Protein AF-0000000083612221 (afdb_homodimer)

Solvent-accessible surface area (backbone atoms only — not comparable to full-atom values): 20102 Å² total; per-residue (Å²): 116,68,70,61,50,52,51,52,50,49,51,49,49,49,50,50,51,51,48,48,49,50,49,50,49,48,53,51,48,47,53,53,46,50,65,57,62,63,61,55,73,53,51,87,36,68,40,86,48,63,59,9,26,47,71,70,53,75,34,45,28,80,88,67,44,83,46,49,56,71,76,43,51,76,28,27,34,41,40,33,37,37,47,86,86,35,66,55,31,60,67,19,46,62,27,52,44,52,4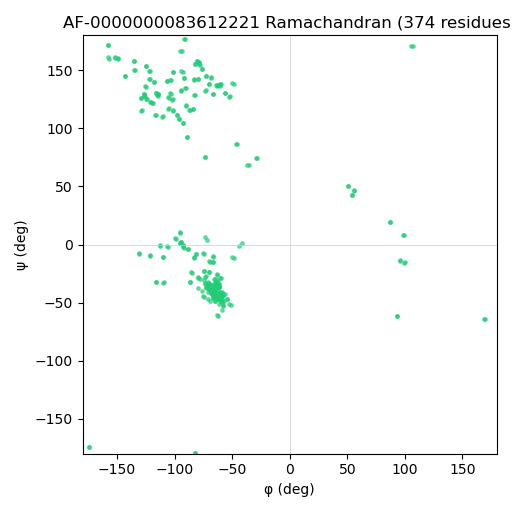2,45,74,72,36,18,74,82,67,44,36,45,54,40,37,37,32,43,35,66,77,49,81,40,69,66,55,53,50,52,52,39,59,75,68,65,57,78,63,54,41,32,46,35,66,59,92,50,67,53,63,75,67,64,63,85,61,72,19,28,34,38,37,24,20,22,84,38,22,23,66,41,36,37,43,40,65,51,48,44,67,56,48,48,55,56,57,69,70,46,100,116,67,70,60,51,53,51,52,51,51,51,50,50,50,50,49,50,51,48,50,51,49,47,49,50,49,53,50,49,45,50,52,45,50,65,59,60,64,60,55,73,53,50,87,37,68,39,86,49,64,58,10,26,49,73,71,54,76,35,46,27,80,89,68,44,82,46,48,57,72,76,42,52,76,27,27,35,41,40,33,36,35,44,88,86,35,67,55,30,59,67,19,46,62,27,52,44,51,42,46,73,72,36,19,73,82,66,45,37,45,54,40,37,39,31,42,35,64,76,49,80,41,68,66,54,51,51,51,52,40,59,75,67,65,57,80,63,56,40,32,46,36,66,59,93,48,66,53,64,76,65,64,64,86,61,74,19,28,35,38,38,25,21,22,84,39,22,24,66,42,35,37,43,41,66,51,48,45,68,57,48,49,56,58,56,69,70,47,99

Organism: NCBI:txid2304605

InterPro domains:
  IPR000866 Alkyl hydroperoxide reductase subunit C/ Thiol specific antioxidant [PF00578] (51-170)
  IPR013766 Thioredoxin domain [PS51352] (48-189)
  IPR017937 Thioredoxin, conserved site [PS00194] (78-96)
  IPR036249 Thioredoxin-like superfamily [SSF52833] (48-188)
  IPR050553 Thioredoxin family ResA/DsbE subfamily [PTHR42852] (13-186)

Sequence (378 aa):
MKKAIGLVVVMMLVAIMVGTYIKNQIESGKAISERAVSYEMDLNKEGLEKGQLAPDFTLQTLSGESLTLSEFKGKKVVLNFWATWCPPCKEEMPHLQEFYEEYGEEDNVEIIGLNFTYRDGSIEKVQQFVDSYDLTFPIALIEEAGVDQRYQVLTIPSTFMIDSNGRIQHHIVGPLDQKALREYVASLEMKKAIGLVVVMMLVAIMVGTYIKNQIESGKAISERAVSYEMDLNKEGLEKGQLAPDFTLQTLSGESLTLSEFKGKKVVLNFWATWCPPCKEEMPHLQEFYEEYGEEDNVEIIGLNFTYRDGSIEKVQQFVDSYDLTFPIALIEEAGVDQRYQVLTIPSTFMIDSNGRIQHHIVGPLDQKALREYVASLE

pLDDT: mean 86.98, std 18.88, range [30.67, 98.94]

Secondary structure (DSSP, 8-state):
-HHHHHHHHHHHHHHHHHHHHHHHHHHHHHHHHHHHHT----TTSB-SSTTSBPPP-EEEBTTS-EEEGGGGTTSEEEEEEE-TT-HHHHHHHHHHHHHHHHHTTTTTEEEEEEE-HHHHS-HHHHHHHHHHHT--S-EEE--STTHHHHTT--SSSEEEEE-TTSBEEEEEES---HHHHHHHHHT--/-HHHHHHHHHHHHHHHHHHHHHHHHHHHHHHHHHHHH-----TTSB-SSTTSBPPP-EEEBTTS-EEEGGGGTTSEEEEEEE-TT-HHHHHHHHHHHHHHHHHTTTTTEEEEEEE-HHHHS-HHHHHHHHHHHT--S-EEE--STTHHHHTT--SSSEEEEE-TTSBEEEEEES---HHHHHHHHHT--

Nearest PDB structures (foldseek):
  3erw-assembly1_A  TM=9.054E-01  e=1.141E-14  Bacillus subtilis
  5um7-assembly2_B  TM=9.116E-01  e=7.106E-13  Streptococcus gordonii str. Challis substr. CH1
  2ls5-assembly1_A  TM=8.599E-01  e=1.870E-13  Bacteroides thetaiotaomicron VPI-5482
  7kuu-assembly1_B  TM=8.378E-01  e=9.353E-10  Pseudomonas aeruginosa UCBPP-PA14
  2b5y-assembly1_A  TM=8.463E-01  e=4.300E-09  Bacillus subtilis

Radius of gyration: 27.9 Å; Cα contacts (8 Å, |Δi|>4): 631; chains: 2; bounding box: 79×102×60 Å

Structure (mmCIF, N/CA/C/O backbone):
data_AF-0000000083612221-model_v1
#
loop_
_entity.id
_entity.type
_entity.pdbx_description
1 polymer 'TlpA family protein disulfide reductase'
#
loop_
_atom_site.group_PDB
_atom_site.id
_atom_site.type_symbol
_atom_site.label_atom_id
_atom_site.label_alt_id
_atom_site.label_comp_id
_atom_site.label_asym_id
_atom_site.label_entity_id
_atom_site.label_seq_id
_atom_site.pdbx_PDB_ins_code
_atom_site.Cartn_x
_atom_site.Cartn_y
_atom_site.Cartn_z
_atom_site.occupancy
_atom_site.B_iso_or_equiv
_atom_site.auth_seq_id
_atom_site.auth_comp_id
_atom_site.auth_asym_id
_atom_site.auth_atom_id
_atom_site.pdbx_PDB_model_num
ATOM 1 N N . MET A 1 1 ? 33.281 -56.906 36.125 1 51.81 1 MET A N 1
ATOM 2 C CA . MET A 1 1 ? 32.469 -55.812 36.719 1 51.81 1 MET A CA 1
ATOM 3 C C . MET A 1 1 ? 32.812 -54.469 36.062 1 51.81 1 MET A C 1
ATOM 5 O O . MET A 1 1 ? 31.938 -53.656 35.844 1 51.81 1 MET A O 1
ATOM 9 N N . LYS A 1 2 ? 34.031 -54.312 35.594 1 63.03 2 LYS A N 1
ATOM 10 C CA . LYS A 1 2 ? 34.531 -53.062 35.062 1 63.03 2 LYS A CA 1
ATOM 11 C C . LYS A 1 2 ? 34.062 -52.844 33.625 1 63.03 2 LYS A C 1
ATOM 13 O O . LYS A 1 2 ? 33.781 -51.719 33.219 1 63.03 2 LYS A O 1
ATOM 18 N N . LYS A 1 3 ? 34 -53.906 32.812 1 66.69 3 LYS A N 1
ATOM 19 C CA . LYS A 1 3 ? 33.594 -53.781 31.422 1 66.69 3 LYS A CA 1
ATOM 20 C C . LYS A 1 3 ? 32.094 -53.469 31.312 1 66.69 3 LYS A C 1
ATOM 22 O O . LYS A 1 3 ? 31.688 -52.719 30.438 1 66.69 3 LYS A O 1
ATOM 27 N N . ALA A 1 4 ? 31.344 -54 32.281 1 67.44 4 ALA A N 1
ATOM 28 C CA . ALA A 1 4 ? 29.906 -53.781 32.312 1 67.44 4 ALA A CA 1
ATOM 29 C C . ALA A 1 4 ? 29.578 -52.344 32.719 1 67.44 4 ALA A C 1
ATOM 31 O O . ALA A 1 4 ? 28.625 -51.75 32.219 1 67.44 4 ALA A O 1
ATOM 32 N N . ILE A 1 5 ? 30.516 -51.719 33.5 1 72.88 5 ILE A N 1
ATOM 33 C CA . ILE A 1 5 ? 30.297 -50.344 33.969 1 72.88 5 ILE A CA 1
ATOM 34 C C . ILE A 1 5 ? 30.578 -49.344 32.844 1 72.88 5 ILE A C 1
ATOM 36 O O . ILE A 1 5 ? 29.844 -48.375 32.656 1 72.88 5 ILE A O 1
ATOM 40 N N . GLY A 1 6 ? 31.484 -49.719 31.953 1 69.56 6 GLY A N 1
ATOM 41 C CA . GLY A 1 6 ? 31.812 -48.844 30.828 1 69.56 6 GLY A CA 1
ATOM 42 C C . GLY A 1 6 ? 30.703 -48.781 29.797 1 69.56 6 GLY A C 1
ATOM 43 O O . GLY A 1 6 ? 30.391 -47.719 29.281 1 69.56 6 GLY A O 1
ATOM 44 N N . LEU A 1 7 ? 30.062 -49.969 29.688 1 72.25 7 LEU A N 1
ATOM 45 C CA . LEU A 1 7 ? 28.984 -50.031 28.703 1 72.25 7 LEU A CA 1
ATOM 46 C C . LEU A 1 7 ? 27.75 -49.281 29.188 1 72.25 7 LEU A C 1
ATOM 48 O O . LEU A 1 7 ? 27.109 -48.594 28.406 1 72.25 7 LEU A O 1
ATOM 52 N N . VAL A 1 8 ? 27.5 -49.281 30.484 1 74.5 8 VAL A N 1
ATOM 53 C CA . VAL A 1 8 ? 26.375 -48.594 31.078 1 74.5 8 VAL A CA 1
ATOM 54 C C . VAL A 1 8 ? 26.609 -47.062 31.016 1 74.5 8 VAL A C 1
ATOM 56 O O . VAL A 1 8 ? 25.688 -46.312 30.703 1 74.5 8 VAL A O 1
ATOM 59 N N . VAL A 1 9 ? 27.875 -46.656 31.125 1 76.31 9 VAL A N 1
ATOM 60 C CA . VAL A 1 9 ? 28.219 -45.25 31.078 1 76.31 9 VAL A CA 1
ATOM 61 C C . VAL A 1 9 ? 28.078 -44.719 29.641 1 76.31 9 VAL A C 1
ATOM 63 O O . VAL A 1 9 ? 27.516 -43.656 29.422 1 76.31 9 VAL A O 1
ATOM 66 N N . VAL A 1 10 ? 28.438 -45.562 28.688 1 74.38 10 VAL A N 1
ATOM 67 C CA . VAL A 1 10 ? 28.312 -45.188 27.281 1 74.38 10 VAL A CA 1
ATOM 68 C C . VAL A 1 10 ? 26.844 -45.125 26.891 1 74.38 10 VAL A C 1
ATOM 70 O O . VAL A 1 10 ? 26.422 -44.188 26.219 1 74.38 10 VAL A O 1
ATOM 73 N N . MET A 1 11 ? 26.062 -46.062 27.438 1 72.25 11 MET A N 1
ATOM 74 C CA . MET A 1 11 ? 24.641 -46.031 27.141 1 72.25 11 MET A CA 1
ATOM 75 C C . MET A 1 11 ? 23.953 -44.844 27.781 1 72.25 11 MET A C 1
ATOM 77 O O . MET A 1 11 ? 23.078 -44.219 27.188 1 72.25 11 MET A O 1
ATOM 81 N N . MET A 1 12 ? 24.406 -44.438 28.953 1 75.06 12 MET A N 1
ATOM 82 C CA . MET A 1 12 ? 23.859 -43.25 29.625 1 75.06 12 MET A CA 1
ATOM 83 C C . MET A 1 12 ? 24.25 -41.969 28.891 1 75.06 12 MET A C 1
ATOM 85 O O . MET A 1 12 ? 23.438 -41.062 28.75 1 75.06 12 MET A O 1
ATOM 89 N N . LEU A 1 13 ? 25.438 -41.969 28.391 1 71.62 13 LEU A N 1
ATOM 90 C CA . LEU A 1 13 ? 25.906 -40.812 27.656 1 71.62 13 LEU A CA 1
ATOM 91 C C . LEU A 1 13 ? 25.172 -40.656 26.328 1 71.62 13 LEU A C 1
ATOM 93 O O . LEU A 1 13 ? 24.766 -39.562 25.938 1 71.62 13 LEU A O 1
ATOM 97 N N . VAL A 1 14 ? 24.922 -41.812 25.688 1 72.38 14 VAL A N 1
ATOM 98 C CA . VAL A 1 14 ? 24.156 -41.781 24.438 1 72.38 14 VAL A CA 1
ATOM 99 C C . VAL A 1 14 ? 22.719 -41.406 24.719 1 72.38 14 VAL A C 1
ATOM 101 O O . VAL A 1 14 ? 22.125 -40.594 23.969 1 72.38 14 VAL A O 1
ATOM 104 N N . ALA A 1 15 ? 22.188 -41.875 25.812 1 71.69 15 ALA A N 1
ATOM 105 C CA . ALA A 1 15 ? 20.828 -41.5 26.203 1 71.69 15 ALA A CA 1
ATOM 106 C C . ALA A 1 15 ? 20.734 -40 26.516 1 71.69 15 ALA A C 1
ATOM 108 O O . ALA A 1 15 ? 19.766 -39.344 26.141 1 71.69 15 ALA A O 1
ATOM 109 N N . ILE A 1 16 ? 21.719 -39.469 27.125 1 73.12 16 ILE A N 1
ATOM 110 C CA . ILE A 1 16 ? 21.781 -38.031 27.406 1 73.12 16 ILE A CA 1
ATOM 111 C C . ILE A 1 16 ? 21.922 -37.25 26.094 1 73.12 16 ILE A C 1
ATOM 113 O O . ILE A 1 16 ? 21.266 -36.219 25.891 1 73.12 16 ILE A O 1
ATOM 117 N N . MET A 1 17 ? 22.75 -37.719 25.188 1 67.5 17 MET A N 1
ATOM 118 C CA . MET A 1 17 ? 22.938 -37.062 23.891 1 67.5 17 MET A CA 1
ATOM 119 C C . MET A 1 17 ? 21.656 -37.094 23.062 1 67.5 17 MET A C 1
ATOM 121 O O . MET A 1 17 ? 21.281 -36.094 22.469 1 67.5 17 MET A O 1
ATOM 125 N N . VAL A 1 18 ? 21.016 -38.281 23.078 1 68 18 VAL A N 1
ATOM 126 C CA . VAL A 1 18 ? 19.75 -38.406 22.359 1 68 18 VAL A CA 1
ATOM 127 C C . VAL A 1 18 ? 18.672 -37.562 23.031 1 68 18 VAL A C 1
ATOM 129 O O . VAL A 1 18 ? 17.891 -36.906 22.344 1 68 18 VAL A O 1
ATOM 132 N N . GLY A 1 19 ? 18.656 -37.469 24.312 1 63.78 19 GLY A N 1
ATOM 133 C CA . GLY A 1 19 ? 17.719 -36.625 25.031 1 63.78 19 GLY A CA 1
ATOM 134 C C . GLY A 1 19 ? 17.906 -35.156 24.766 1 63.78 19 GLY A C 1
ATOM 135 O O . GLY A 1 19 ? 16.922 -34.406 24.562 1 63.78 19 GLY A O 1
ATOM 136 N N . THR A 1 20 ? 19.156 -34.812 24.781 1 64 20 THR A N 1
ATOM 137 C CA . THR A 1 20 ? 19.422 -33.406 24.5 1 64 20 THR A CA 1
ATOM 138 C C . THR A 1 20 ? 19.125 -33.094 23.031 1 64 20 THR A C 1
ATOM 140 O O . THR A 1 20 ? 18.656 -32 22.703 1 64 20 THR A O 1
ATOM 143 N N . TYR A 1 21 ? 19.422 -34 22.094 1 60.34 21 TYR A N 1
ATOM 144 C CA . TYR A 1 21 ? 19.109 -33.844 20.672 1 60.34 21 TYR A CA 1
ATOM 145 C C . TYR A 1 21 ? 17.594 -33.75 20.469 1 60.34 21 TYR A C 1
ATOM 147 O O . TYR A 1 21 ? 17.125 -32.875 19.719 1 60.34 21 TYR A O 1
ATOM 155 N N . ILE A 1 22 ? 16.844 -34.625 21.094 1 56.97 22 ILE A N 1
ATOM 156 C CA . ILE A 1 22 ? 15.391 -34.594 21.016 1 56.97 22 ILE A CA 1
ATOM 157 C C . ILE A 1 22 ? 14.859 -33.312 21.672 1 56.97 22 ILE A C 1
ATOM 159 O O . ILE A 1 22 ? 13.953 -32.656 21.125 1 56.97 22 ILE A O 1
ATOM 163 N N . LYS A 1 23 ? 15.406 -32.906 22.859 1 57.19 23 LYS A N 1
ATOM 164 C CA . LYS A 1 23 ? 14.977 -31.656 23.469 1 57.19 23 LYS A CA 1
ATOM 165 C C . LYS A 1 23 ? 15.281 -30.469 22.562 1 57.19 23 LYS A C 1
ATOM 167 O O . LYS A 1 23 ? 14.461 -29.562 22.422 1 57.19 23 LYS A O 1
ATOM 172 N N . ASN A 1 24 ? 16.453 -30.453 22 1 55 24 ASN A N 1
ATOM 173 C CA . ASN A 1 24 ? 16.812 -29.375 21.078 1 55 24 ASN A CA 1
ATOM 174 C C . ASN A 1 24 ? 15.945 -29.406 19.828 1 55 24 ASN A C 1
ATOM 176 O O . ASN A 1 24 ? 15.578 -28.359 19.297 1 55 24 ASN A O 1
ATOM 180 N N . GLN A 1 25 ? 15.664 -30.547 19.312 1 47 25 GLN A N 1
ATOM 181 C CA . GLN A 1 25 ? 14.742 -30.656 18.172 1 47 25 GLN A CA 1
ATOM 182 C C . GLN A 1 25 ? 13.328 -30.266 18.578 1 47 25 GLN A C 1
ATOM 184 O O . GLN A 1 25 ? 12.594 -29.672 17.797 1 47 25 GLN A O 1
ATOM 189 N N . ILE A 1 26 ? 12.883 -30.688 19.766 1 45.22 26 ILE A N 1
ATOM 190 C CA . ILE A 1 26 ? 11.578 -30.281 20.266 1 45.22 26 ILE A CA 1
ATOM 191 C C . ILE A 1 26 ? 11.57 -28.766 20.5 1 45.22 26 ILE A C 1
ATOM 193 O O . ILE A 1 26 ? 10.602 -28.078 20.156 1 45.22 26 ILE A O 1
ATOM 197 N N . GLU A 1 27 ? 12.555 -28.25 21.156 1 43.28 27 GLU A N 1
ATOM 198 C CA . GLU A 1 27 ? 12.633 -26.812 21.359 1 43.28 27 GLU A CA 1
ATOM 199 C C . GLU A 1 27 ? 12.812 -26.078 20.031 1 43.28 27 GLU A C 1
ATOM 201 O O . GLU A 1 27 ? 12.32 -24.953 19.859 1 43.28 27 GLU A O 1
ATOM 206 N N . SER A 1 28 ? 13.508 -26.719 19.078 1 41 28 SER A N 1
ATOM 207 C CA . SER A 1 28 ? 13.586 -26.094 17.766 1 41 28 SER A CA 1
ATOM 208 C C . SER A 1 28 ? 12.234 -26.125 17.062 1 41 28 SER A C 1
ATOM 210 O O . SER A 1 28 ? 11.93 -25.234 16.266 1 41 28 SER A O 1
ATOM 212 N N . GLY A 1 29 ? 11.508 -27.188 17.156 1 33.94 29 GLY A N 1
ATOM 213 C CA . GLY A 1 29 ? 10.156 -27.188 16.625 1 33.94 29 GLY A CA 1
ATOM 214 C C . GLY A 1 29 ? 9.234 -26.203 17.312 1 33.94 29 GLY A C 1
ATOM 215 O O . GLY A 1 29 ? 8.203 -25.828 16.766 1 33.94 29 GLY A O 1
ATOM 216 N N . LYS A 1 30 ? 9.305 -26.078 18.734 1 37.66 30 LYS A N 1
ATOM 217 C CA . LYS A 1 30 ? 8.484 -25.078 19.406 1 37.66 30 LYS A CA 1
ATOM 218 C C . LYS A 1 30 ? 8.859 -23.672 18.953 1 37.66 30 LYS A C 1
ATOM 220 O O . LYS A 1 30 ? 8.078 -22.734 19.125 1 37.66 30 LYS A O 1
ATOM 225 N N . ALA A 1 31 ? 10.086 -23.422 18.625 1 33.97 31 ALA A N 1
ATOM 226 C CA . ALA A 1 31 ? 10.484 -22.094 18.141 1 33.97 31 ALA A CA 1
ATOM 227 C C . ALA A 1 31 ? 9.883 -21.812 16.766 1 33.97 31 ALA A C 1
ATOM 229 O O . ALA A 1 31 ? 9.5 -20.672 16.469 1 33.97 31 ALA A O 1
ATOM 230 N N . ILE A 1 32 ? 9.812 -22.844 15.883 1 32.53 32 ILE A N 1
ATOM 231 C CA . ILE A 1 32 ? 9.156 -22.609 14.602 1 32.53 32 ILE A CA 1
ATOM 232 C C . ILE A 1 32 ? 7.652 -22.453 14.812 1 32.53 32 ILE A C 1
ATOM 234 O O . ILE A 1 32 ? 7.02 -21.578 14.203 1 32.53 32 ILE A O 1
ATOM 238 N N . SER A 1 33 ? 6.945 -23.344 15.609 1 32.62 33 SER A N 1
ATOM 239 C CA . SER A 1 33 ? 5.508 -23.266 15.859 1 32.62 33 SER A CA 1
ATOM 240 C C . SER A 1 33 ? 5.16 -22.016 16.672 1 32.62 33 SER A C 1
ATOM 242 O O . SER A 1 33 ? 4.094 -21.422 16.5 1 32.62 33 SER A O 1
ATOM 244 N N . GLU A 1 34 ? 5.91 -21.719 17.734 1 30.86 34 GLU A N 1
ATOM 245 C CA . GLU A 1 34 ? 5.566 -20.531 18.516 1 30.86 34 GLU A CA 1
ATOM 246 C C . GLU A 1 34 ? 5.723 -19.266 17.703 1 30.86 34 GLU A C 1
ATOM 248 O O . GLU A 1 34 ? 4.996 -18.281 17.906 1 30.86 34 GLU A O 1
ATOM 253 N N . ARG A 1 35 ? 6.754 -19.125 16.906 1 32.03 35 ARG A N 1
ATOM 254 C CA . ARG A 1 35 ? 6.785 -17.969 16.031 1 32.03 35 ARG A CA 1
ATOM 255 C C . ARG A 1 35 ? 5.727 -18.078 14.938 1 32.03 35 ARG A C 1
ATOM 257 O O . ARG A 1 35 ? 5.32 -17.078 14.352 1 32.03 35 ARG A O 1
ATOM 264 N N . ALA A 1 36 ? 5.453 -19.188 14.375 1 35.06 36 ALA A N 1
ATOM 265 C CA . ALA A 1 36 ? 4.336 -19.344 13.445 1 35.06 36 ALA A CA 1
ATOM 266 C C . ALA A 1 36 ? 3.002 -19.078 14.141 1 35.06 36 ALA A C 1
ATOM 268 O O . ALA A 1 36 ? 2.09 -18.5 13.555 1 35.06 36 ALA A O 1
ATOM 269 N N . VAL A 1 37 ? 2.479 -19.797 15.234 1 35.41 37 VAL A N 1
ATOM 270 C CA . VAL A 1 37 ? 1.214 -19.812 15.961 1 35.41 37 VAL A CA 1
ATOM 271 C C . VAL A 1 37 ? 0.966 -18.438 16.594 1 35.41 37 VAL A C 1
ATOM 273 O O . VAL A 1 37 ? -0.178 -17.984 16.688 1 35.41 37 VAL A O 1
ATOM 276 N N . SER A 1 38 ? 1.85 -17.859 17.312 1 36 38 SER A N 1
ATOM 277 C CA . SER A 1 38 ? 1.432 -16.625 17.969 1 36 38 SER A CA 1
ATOM 278 C C . SER A 1 38 ? 1.277 -15.5 16.953 1 36 38 SER A C 1
ATOM 280 O O . SER A 1 38 ? 1.642 -14.352 17.234 1 36 38 SER A O 1
ATOM 282 N N . TYR A 1 39 ? 1.411 -15.633 15.773 1 40.81 39 TYR A N 1
ATOM 283 C CA . TYR A 1 39 ? 0.818 -14.648 14.883 1 40.81 39 TYR A CA 1
ATOM 284 C C . TYR A 1 39 ? -0.601 -14.297 15.312 1 40.81 39 TYR A C 1
ATOM 286 O O . TYR A 1 39 ? -1.543 -14.406 14.531 1 40.81 39 TYR A O 1
ATOM 294 N N . GLU A 1 40 ? -1.09 -14.875 16.312 1 43.22 40 GLU A N 1
ATOM 295 C CA . GLU A 1 40 ? -2.266 -14.148 16.797 1 43.22 40 GLU A CA 1
ATOM 296 C C . GLU A 1 40 ? -2.09 -12.641 16.641 1 43.22 40 GLU A C 1
ATOM 298 O O . GLU A 1 40 ? -1.338 -12.023 17.391 1 43.22 40 GLU A O 1
ATOM 303 N N . MET A 1 41 ? -2.076 -12.211 15.391 1 53.06 41 MET A N 1
ATOM 304 C CA . MET A 1 41 ? -2.18 -10.758 15.266 1 53.06 41 MET A CA 1
ATOM 305 C C . MET A 1 41 ? -2.963 -10.164 16.422 1 53.06 41 MET A C 1
ATOM 307 O O . MET A 1 41 ? -4.148 -10.461 16.594 1 53.06 41 MET A O 1
ATOM 311 N N . ASP A 1 42 ? -2.328 -10.117 17.578 1 59.66 42 ASP A N 1
ATOM 312 C CA . ASP A 1 42 ? -2.99 -9.43 18.688 1 59.66 42 ASP A CA 1
ATOM 313 C C . ASP A 1 42 ? -3.557 -8.086 18.234 1 59.66 42 ASP A C 1
ATOM 315 O O . ASP A 1 42 ? -2.818 -7.105 18.109 1 59.66 42 ASP A O 1
ATOM 319 N N . LEU A 1 43 ? -4.754 -8.125 17.719 1 63.91 43 LEU A N 1
ATOM 320 C CA . LEU A 1 43 ? -5.449 -6.934 17.266 1 63.91 43 LEU A CA 1
ATOM 321 C C . LEU A 1 43 ? -5.406 -5.832 18.312 1 63.91 43 LEU A C 1
ATOM 323 O O . LEU A 1 43 ? -5.648 -4.664 18.016 1 63.91 43 LEU A O 1
ATOM 327 N N . ASN A 1 44 ? -4.996 -6.211 19.469 1 69.56 44 ASN A N 1
ATOM 328 C CA . ASN A 1 44 ? -4.957 -5.184 20.516 1 69.56 44 ASN A CA 1
ATOM 329 C C . ASN A 1 44 ? -3.59 -4.512 20.578 1 69.56 44 ASN A C 1
ATOM 331 O O . ASN A 1 44 ? -3.393 -3.574 21.359 1 69.56 44 ASN A O 1
ATOM 335 N N . LYS A 1 45 ? -2.789 -5.016 19.766 1 83.31 45 LYS A N 1
ATOM 336 C CA . LYS A 1 45 ? -1.475 -4.383 19.719 1 83.31 45 LYS A CA 1
ATOM 337 C C . LYS A 1 45 ? -1.359 -3.459 18.5 1 83.31 45 LYS A C 1
ATOM 339 O O . LYS A 1 45 ? -2.01 -3.682 17.484 1 83.31 45 LYS A O 1
ATOM 344 N N . GLU A 1 46 ? -0.584 -2.447 18.734 1 92.56 46 GLU A N 1
ATOM 345 C CA . GLU A 1 46 ? -0.293 -1.543 17.625 1 92.56 46 GLU A CA 1
ATOM 346 C C . GLU A 1 46 ? 0.426 -2.271 16.5 1 92.56 46 GLU A C 1
ATOM 348 O O . GLU A 1 46 ? 1.254 -3.15 16.734 1 92.56 46 GLU A O 1
ATOM 353 N N . GLY A 1 47 ? 0.01 -1.976 15.312 1 92.69 47 GLY A N 1
ATOM 354 C CA . GLY A 1 47 ? 0.64 -2.52 14.117 1 92.69 47 GLY A CA 1
ATOM 355 C C . GLY A 1 47 ? 0.083 -1.937 12.828 1 92.69 47 GLY A C 1
ATOM 356 O O . GLY A 1 47 ? -0.707 -0.991 12.859 1 92.69 47 GLY A O 1
ATOM 357 N N . LEU A 1 48 ? 0.521 -2.463 11.703 1 93.75 48 LEU A N 1
ATOM 358 C CA . LEU A 1 48 ? 0.16 -1.847 10.43 1 93.75 48 LEU A CA 1
ATOM 359 C C . LEU A 1 48 ? -0.761 -2.758 9.625 1 93.75 48 LEU A C 1
ATOM 361 O O . LEU A 1 48 ? -1.231 -2.381 8.547 1 93.75 48 LEU A O 1
ATOM 365 N N . GLU A 1 49 ? -1.046 -3.863 10.172 1 88.5 49 GLU A N 1
ATOM 366 C CA . GLU A 1 49 ? -1.939 -4.781 9.477 1 88.5 49 GLU A CA 1
ATOM 367 C C . GLU A 1 49 ? -3.396 -4.352 9.625 1 88.5 49 GLU A C 1
ATOM 369 O O . GLU A 1 49 ? -3.756 -3.678 10.586 1 88.5 49 GLU A O 1
ATOM 374 N N . LYS A 1 50 ? -4.191 -4.789 8.656 1 90.25 50 LYS A N 1
ATOM 375 C CA . LYS A 1 50 ? -5.621 -4.492 8.727 1 90.25 50 LYS A CA 1
ATOM 376 C C . LYS A 1 50 ? -6.203 -4.918 10.078 1 90.25 50 LYS A C 1
ATOM 378 O O . LYS A 1 50 ? -6.004 -6.051 10.516 1 90.25 50 LYS A O 1
ATOM 383 N N . GLY A 1 51 ? -6.859 -3.994 10.703 1 91.88 51 GLY A N 1
ATOM 384 C CA . GLY A 1 51 ? -7.551 -4.289 11.945 1 91.88 51 GLY A CA 1
ATOM 385 C C . GLY A 1 51 ? -6.73 -3.949 13.18 1 91.88 51 GLY A C 1
ATOM 386 O O . GLY A 1 51 ? -7.262 -3.891 14.289 1 91.88 51 GLY A O 1
ATOM 387 N N . GLN A 1 52 ? -5.504 -3.711 13.07 1 93.62 52 GLN A N 1
ATOM 388 C CA . GLN A 1 52 ? -4.648 -3.383 14.203 1 93.62 52 GLN A CA 1
ATOM 389 C C . GLN A 1 52 ? -4.758 -1.905 14.57 1 93.62 52 GLN A C 1
ATOM 391 O O . GLN A 1 52 ? -5.129 -1.08 13.727 1 93.62 52 GLN A O 1
ATOM 396 N N . LEU A 1 53 ? -4.473 -1.613 15.789 1 96.69 53 LEU A N 1
ATOM 397 C CA . LEU A 1 53 ? -4.406 -0.225 16.234 1 96.69 53 LEU A CA 1
ATOM 398 C C . LEU A 1 53 ? -3.244 0.502 15.562 1 96.69 53 LEU A C 1
ATOM 400 O O . LEU A 1 53 ? -2.121 -0.005 15.539 1 96.69 53 LEU A O 1
ATOM 404 N N . ALA A 1 54 ? -3.596 1.639 15.016 1 98.19 54 ALA A N 1
ATOM 405 C CA . ALA A 1 54 ? -2.543 2.447 14.398 1 98.19 54 ALA A CA 1
ATOM 406 C C . ALA A 1 54 ? -1.529 2.904 15.445 1 98.19 54 ALA A C 1
ATOM 408 O O . ALA A 1 54 ? -1.905 3.346 16.531 1 98.19 54 ALA A O 1
ATOM 409 N N . PRO A 1 55 ? -0.24 2.826 15.109 1 98.25 55 PRO A N 1
ATOM 410 C CA . PRO A 1 55 ? 0.748 3.361 16.047 1 98.25 55 PRO A CA 1
ATOM 411 C C . PRO A 1 55 ? 0.505 4.828 16.391 1 98.25 55 PRO A C 1
ATOM 413 O O . PRO A 1 55 ? 0.351 5.656 15.484 1 98.25 55 PRO A O 1
ATOM 416 N N . ASP A 1 56 ? 0.504 5.09 17.656 1 98.38 56 ASP A N 1
ATOM 417 C CA . ASP A 1 56 ? 0.208 6.449 18.094 1 98.38 56 ASP A CA 1
ATOM 418 C C . ASP A 1 56 ? 1.437 7.348 17.969 1 98.38 56 ASP A C 1
ATOM 420 O O . ASP A 1 56 ? 2.562 6.859 17.875 1 98.38 56 ASP A O 1
ATOM 424 N N . PHE A 1 57 ? 1.169 8.633 17.906 1 98.69 57 PHE A N 1
ATOM 425 C CA . PHE A 1 57 ? 2.229 9.633 17.922 1 98.69 57 PHE A CA 1
ATOM 426 C C . PHE A 1 57 ? 1.691 10.984 18.391 1 98.69 57 PHE A C 1
ATOM 428 O O . PHE A 1 57 ? 0.477 11.195 18.422 1 98.69 57 PHE A O 1
ATOM 435 N N . THR A 1 58 ? 2.57 11.844 18.812 1 98.75 58 THR A N 1
ATOM 436 C CA . THR A 1 58 ? 2.328 13.258 19.047 1 98.75 58 THR A CA 1
ATOM 437 C C . THR A 1 58 ? 3.311 14.109 18.25 1 98.75 58 THR A C 1
ATOM 439 O O . THR A 1 58 ? 4.523 13.906 18.328 1 98.75 58 THR A O 1
ATOM 442 N N . LEU A 1 59 ? 2.742 15.008 17.453 1 98.69 59 LEU A N 1
ATOM 443 C CA . LEU A 1 59 ? 3.564 15.891 16.625 1 98.69 59 LEU A CA 1
ATOM 444 C C . LEU A 1 59 ? 3.049 17.328 16.688 1 98.69 59 LEU A C 1
ATOM 446 O O . LEU A 1 59 ? 1.888 17.547 17.031 1 98.69 59 LEU A O 1
ATOM 450 N N . GLN A 1 60 ? 3.953 18.234 16.375 1 98.44 60 GLN A N 1
ATOM 451 C CA . GLN A 1 60 ? 3.535 19.625 16.188 1 98.44 60 GLN A CA 1
ATOM 452 C C . GLN A 1 60 ? 3.004 19.844 14.766 1 98.44 60 GLN A C 1
ATOM 454 O O . GLN A 1 60 ? 3.537 19.281 13.805 1 98.44 60 GLN A O 1
ATOM 459 N N . THR A 1 61 ? 1.953 20.656 14.711 1 98.75 61 THR A N 1
ATOM 460 C CA . THR A 1 61 ? 1.418 21 13.398 1 98.75 61 THR A CA 1
ATOM 461 C C . THR A 1 61 ? 2.018 22.297 12.898 1 98.75 61 THR A C 1
ATOM 463 O O . THR A 1 61 ? 2.668 23.031 13.656 1 98.75 61 THR A O 1
ATOM 466 N N . LEU A 1 62 ? 1.803 22.531 11.648 1 98.31 62 LEU A N 1
ATOM 467 C CA . LEU A 1 62 ? 2.268 23.766 11.031 1 98.31 62 LEU A CA 1
ATOM 468 C C . LEU A 1 62 ? 1.642 24.984 11.711 1 98.31 62 LEU A C 1
ATOM 470 O O . LEU A 1 62 ? 2.262 26.047 11.781 1 98.31 62 LEU A O 1
ATOM 474 N N . SER A 1 63 ? 0.478 24.844 12.25 1 97.31 63 SER A N 1
ATOM 475 C CA . SER A 1 63 ? -0.223 25.938 12.93 1 97.31 63 SER A CA 1
ATOM 476 C C . SER A 1 63 ? 0.28 26.109 14.359 1 97.31 63 SER A C 1
ATOM 478 O O . SER A 1 63 ? -0.152 27.031 15.062 1 97.31 63 SER A O 1
ATOM 480 N N . GLY A 1 64 ? 1.089 25.219 14.812 1 97.25 64 GLY A N 1
ATOM 481 C CA . GLY A 1 64 ? 1.682 25.359 16.141 1 97.25 64 GLY A CA 1
ATOM 482 C C . GLY A 1 64 ? 0.966 24.547 17.203 1 97.25 64 GLY A C 1
ATOM 483 O O . GLY A 1 64 ? 1.283 24.641 18.391 1 97.25 64 GLY A O 1
ATOM 484 N N . GLU A 1 65 ? 0.058 23.719 16.812 1 97.75 65 GLU A N 1
ATOM 485 C CA . GLU A 1 65 ? -0.691 22.891 17.766 1 97.75 65 GLU A CA 1
ATOM 486 C C . GLU A 1 65 ? -0.041 21.531 17.922 1 97.75 65 GLU A C 1
ATOM 488 O O . GLU A 1 65 ? 0.608 21.016 17 1 97.75 65 GLU A O 1
ATOM 493 N N . SER A 1 66 ? -0.225 21 19.172 1 98.5 66 SER A N 1
ATOM 494 C CA . SER A 1 66 ? 0.153 19.609 19.391 1 98.5 66 SER A CA 1
ATOM 495 C C . SER A 1 66 ? -0.953 18.656 18.953 1 98.5 66 SER A C 1
ATOM 497 O O . SER A 1 66 ? -2.115 18.828 19.328 1 98.5 66 SER A O 1
ATOM 499 N N . LEU A 1 67 ? -0.613 17.703 18.156 1 98.62 67 LEU A N 1
ATOM 500 C CA . LEU A 1 67 ? -1.566 16.75 17.594 1 98.62 67 LEU A CA 1
ATOM 501 C C . LEU A 1 67 ? -1.201 15.32 17.984 1 98.62 67 LEU A C 1
ATOM 503 O O . LEU A 1 67 ? -0.066 14.883 17.781 1 98.62 67 LEU A O 1
ATOM 507 N N . THR A 1 68 ? -2.115 14.664 18.609 1 98.88 68 THR A N 1
ATOM 508 C CA . THR A 1 68 ? -1.975 13.266 19 1 98.88 68 THR A CA 1
ATOM 509 C C . THR A 1 68 ? -2.988 12.398 18.25 1 98.88 68 THR A C 1
ATOM 511 O O . THR A 1 68 ? -4.191 12.656 18.297 1 98.88 68 THR A O 1
ATOM 514 N N . LEU A 1 69 ? -2.535 11.289 17.609 1 98.81 69 LEU A N 1
ATOM 515 C CA . LEU A 1 69 ? -3.404 10.492 16.766 1 98.81 69 LEU A CA 1
ATOM 516 C C . LEU A 1 69 ? -4.547 9.883 17.562 1 98.81 69 LEU A C 1
ATOM 518 O O . LEU A 1 69 ? -5.699 9.914 17.125 1 98.81 69 LEU A O 1
ATOM 522 N N . SER A 1 70 ? -4.246 9.359 18.719 1 98.06 70 SER A N 1
ATOM 523 C CA . SER A 1 70 ? -5.23 8.602 19.484 1 98.06 70 SER A CA 1
ATOM 524 C C . SER A 1 70 ? -6.367 9.508 19.969 1 98.06 70 SER A C 1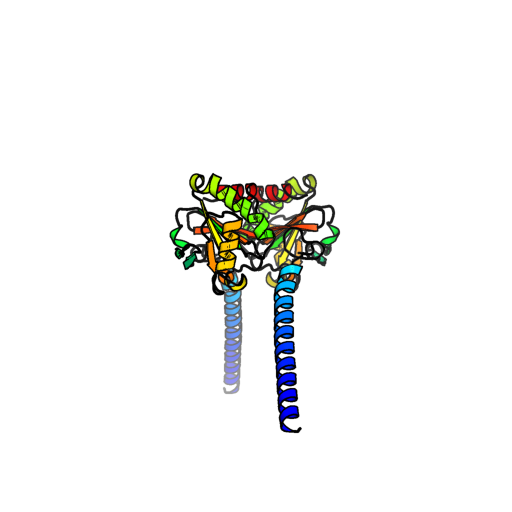
ATOM 526 O O . SER A 1 70 ? -7.41 9.023 20.406 1 98.06 70 SER A O 1
ATOM 528 N N . GLU A 1 71 ? -6.16 10.812 19.922 1 98.25 71 GLU A N 1
ATOM 529 C CA . GLU A 1 71 ? -7.195 11.75 20.328 1 98.25 71 GLU A CA 1
ATOM 530 C C . GLU A 1 71 ? -8.305 11.852 19.297 1 98.25 71 GLU A C 1
ATOM 532 O O . GLU A 1 71 ? -9.367 12.422 19.562 1 98.25 71 GLU A O 1
ATOM 537 N N . PHE A 1 72 ? -8.117 11.242 18.156 1 98.31 72 PHE A N 1
ATOM 538 C CA . PHE A 1 72 ? -9.117 11.305 17.094 1 98.31 72 PHE A CA 1
ATOM 539 C C . PHE A 1 72 ? -10.047 10.094 17.141 1 98.31 72 PHE A C 1
ATOM 541 O O . PHE A 1 72 ? -10.891 9.914 16.266 1 98.31 72 PHE A O 1
ATOM 548 N N . LYS A 1 73 ? -9.836 9.227 18.109 1 97.19 73 LYS A N 1
ATOM 549 C CA . LYS A 1 73 ? -10.805 8.133 18.266 1 97.19 73 LYS A CA 1
ATOM 550 C C . LYS A 1 73 ? -12.234 8.664 18.266 1 97.19 73 LYS A C 1
ATOM 552 O O . LYS A 1 73 ? -12.516 9.695 18.875 1 97.19 73 LYS A O 1
ATOM 557 N N . GLY A 1 74 ? -13.102 7.961 17.594 1 97.75 74 GLY A N 1
ATOM 558 C CA . GLY A 1 74 ? -14.461 8.438 17.359 1 97.75 74 GLY A CA 1
ATOM 559 C C . GLY A 1 74 ? -14.656 9.039 15.984 1 97.75 74 GLY A C 1
ATOM 560 O O . GLY A 1 74 ? -15.789 9.211 15.531 1 97.75 74 GLY A O 1
ATOM 561 N N . LYS A 1 75 ? -13.539 9.336 15.305 1 98 75 LYS A N 1
ATOM 562 C CA . LYS A 1 75 ? -13.531 9.844 13.93 1 98 75 LYS A CA 1
ATOM 563 C C . LYS A 1 75 ? -12.727 8.93 13.016 1 98 75 LYS A C 1
ATOM 565 O O . LYS A 1 75 ? -11.781 8.273 13.453 1 98 75 LYS A O 1
ATOM 570 N N . LYS A 1 76 ? -13.18 8.93 11.773 1 98.62 76 LYS A N 1
ATOM 571 C CA . LYS A 1 76 ? -12.305 8.344 10.758 1 98.62 76 LYS A CA 1
ATOM 572 C C . LYS A 1 76 ? -11.117 9.258 10.461 1 98.62 76 LYS A C 1
ATOM 574 O O . LYS A 1 76 ? -11.234 10.484 10.531 1 98.62 76 LYS A O 1
ATOM 579 N N . VAL A 1 77 ? -9.961 8.609 10.18 1 98.88 77 VAL A N 1
ATOM 580 C CA . VAL A 1 77 ? -8.781 9.422 9.891 1 98.88 77 VAL A CA 1
ATOM 581 C C . VAL A 1 77 ? -8.133 8.953 8.594 1 98.88 77 VAL A C 1
ATOM 583 O O . VAL A 1 77 ? -7.918 7.754 8.398 1 98.88 77 VAL A O 1
ATOM 586 N N . VAL A 1 78 ? -7.926 9.844 7.676 1 98.88 78 VAL A N 1
ATOM 587 C CA . VAL A 1 78 ? -7.035 9.664 6.535 1 98.88 78 VAL A CA 1
ATOM 588 C C . VAL A 1 78 ? -5.645 10.195 6.875 1 98.88 78 VAL A C 1
ATOM 590 O O . VAL A 1 78 ? -5.434 11.406 6.934 1 98.88 78 VAL A O 1
ATOM 593 N N . LEU A 1 79 ? -4.734 9.281 7.125 1 98.94 79 LEU A N 1
ATOM 594 C CA . LEU A 1 79 ? -3.363 9.609 7.492 1 98.94 79 LEU A CA 1
ATOM 595 C C . LEU A 1 79 ? -2.439 9.531 6.281 1 98.94 79 LEU A C 1
ATOM 597 O O . LEU A 1 79 ? -2.154 8.445 5.785 1 98.94 79 LEU A O 1
ATOM 601 N N . ASN A 1 80 ? -1.966 10.703 5.871 1 98.88 80 ASN A N 1
ATOM 602 C CA . ASN A 1 80 ? -1.295 10.805 4.578 1 98.88 80 ASN A CA 1
ATOM 603 C C . ASN A 1 80 ? 0.149 11.273 4.73 1 98.88 80 ASN A C 1
ATOM 605 O O . ASN A 1 80 ? 0.401 12.359 5.254 1 98.88 80 ASN A O 1
ATOM 609 N N . PHE A 1 81 ? 1.071 10.5 4.273 1 98.81 81 PHE A N 1
ATOM 610 C CA . PHE A 1 81 ? 2.492 10.828 4.285 1 98.81 81 PHE A CA 1
ATOM 611 C C . PHE A 1 81 ? 2.912 11.461 2.963 1 98.81 81 PHE A C 1
ATOM 613 O O . PHE A 1 81 ? 2.629 10.914 1.893 1 98.81 81 PHE A O 1
ATOM 620 N N . TRP A 1 82 ? 3.66 12.586 3.102 1 98.5 82 TRP A N 1
ATOM 621 C CA . TRP A 1 82 ? 3.943 13.328 1.88 1 98.5 82 TRP A CA 1
ATOM 622 C C . TRP A 1 82 ? 5.176 14.211 2.055 1 98.5 82 TRP A C 1
ATOM 624 O O . TRP A 1 82 ? 5.727 14.312 3.154 1 98.5 82 TRP A O 1
ATOM 634 N N . ALA A 1 83 ? 5.645 14.82 0.953 1 98.31 83 ALA A N 1
ATOM 635 C CA . ALA A 1 83 ? 6.719 15.805 0.9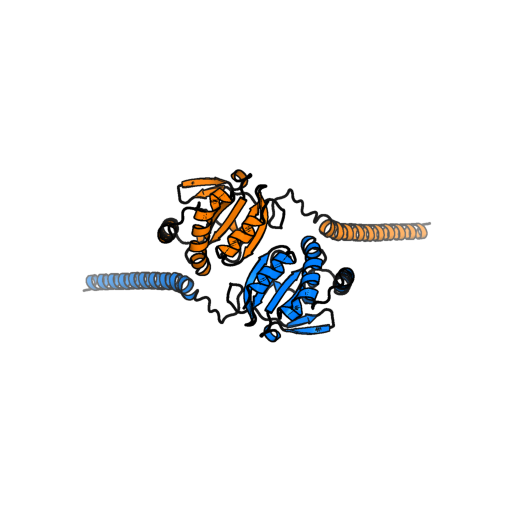17 1 98.31 83 ALA A CA 1
ATOM 636 C C . ALA A 1 83 ? 6.512 16.797 -0.221 1 98.31 83 ALA A C 1
ATOM 638 O O . ALA A 1 83 ? 5.824 16.5 -1.2 1 98.31 83 ALA A O 1
ATOM 639 N N . THR A 1 84 ? 7.191 17.953 -0.079 1 98.12 84 THR A N 1
ATOM 640 C CA . THR A 1 84 ? 6.961 19.047 -1.031 1 98.12 84 THR A CA 1
ATOM 641 C C . THR A 1 84 ? 7.621 18.734 -2.371 1 98.12 84 THR A C 1
ATOM 643 O O . THR A 1 84 ? 7.219 19.266 -3.406 1 98.12 84 THR A O 1
ATOM 646 N N . TRP A 1 85 ? 8.633 17.875 -2.404 1 95 85 TRP A N 1
ATOM 647 C CA . TRP A 1 85 ? 9.422 17.609 -3.604 1 95 85 TRP A CA 1
ATOM 648 C C . TRP A 1 85 ? 8.891 16.375 -4.336 1 95 85 TRP A C 1
ATOM 650 O O . TRP A 1 85 ? 9.531 15.875 -5.27 1 95 85 TRP A O 1
ATOM 660 N N . CYS A 1 86 ? 7.816 15.914 -3.967 1 94.12 86 CYS A N 1
ATOM 661 C CA . CYS A 1 86 ? 7.266 14.688 -4.523 1 94.12 86 CYS A CA 1
ATOM 662 C C . CYS A 1 86 ? 6.176 14.992 -5.543 1 94.12 86 CYS A C 1
ATOM 664 O O . CYS A 1 86 ? 5.062 15.375 -5.172 1 94.12 86 CYS A O 1
ATOM 666 N N . PRO A 1 87 ? 6.305 14.695 -6.797 1 94.25 87 PRO A N 1
ATOM 667 C CA . PRO A 1 87 ? 5.344 15.078 -7.832 1 94.25 87 PRO A CA 1
ATOM 668 C C . PRO A 1 87 ? 3.979 14.422 -7.645 1 94.25 87 PRO A C 1
ATOM 670 O O . PRO A 1 87 ? 2.949 15.109 -7.695 1 94.25 87 PRO A O 1
ATOM 673 N N . PRO A 1 88 ? 3.947 13.109 -7.371 1 94.75 88 PRO A N 1
ATOM 674 C CA . PRO A 1 88 ? 2.615 12.547 -7.156 1 94.75 88 PRO A CA 1
ATOM 675 C C . PRO A 1 88 ? 1.928 13.102 -5.914 1 94.75 88 PRO A C 1
ATOM 677 O O . PRO A 1 88 ? 0.696 13.156 -5.855 1 94.75 88 PRO A O 1
ATOM 680 N N . CYS A 1 89 ? 2.668 13.477 -4.922 1 97.38 89 CYS A N 1
ATOM 681 C CA . CYS A 1 89 ? 2.078 14.133 -3.762 1 97.38 89 CYS A CA 1
ATOM 682 C C . CYS A 1 89 ? 1.417 15.445 -4.16 1 97.38 89 CYS A C 1
ATOM 684 O O . CYS A 1 89 ? 0.302 15.742 -3.725 1 97.38 89 CYS A O 1
ATOM 686 N N . LYS A 1 90 ? 2.189 16.156 -4.98 1 97.94 90 LYS A N 1
ATOM 687 C CA . LYS A 1 90 ? 1.65 17.422 -5.48 1 97.94 90 LYS A CA 1
ATOM 688 C C . LYS A 1 90 ? 0.352 17.203 -6.25 1 97.94 90 LYS A C 1
ATOM 690 O O . LYS A 1 90 ? -0.599 17.969 -6.113 1 97.94 90 LYS A O 1
ATOM 695 N N . GLU A 1 91 ? 0.307 16.172 -7.043 1 96.06 91 GLU A N 1
ATOM 696 C CA . GLU A 1 91 ? -0.873 15.828 -7.832 1 96.06 91 GLU A CA 1
ATOM 697 C C . GLU A 1 91 ? -2.051 15.461 -6.934 1 96.06 91 GLU A C 1
ATOM 699 O O . GLU A 1 91 ? -3.205 15.727 -7.273 1 96.06 91 GLU A O 1
ATOM 704 N N . GLU A 1 92 ? -1.779 14.898 -5.848 1 98.12 92 GLU A N 1
ATOM 705 C CA . GLU A 1 92 ? -2.795 14.375 -4.938 1 98.12 92 GLU A CA 1
ATOM 706 C C . GLU A 1 92 ? -3.414 15.492 -4.102 1 98.12 92 GLU A C 1
ATOM 708 O O . GLU A 1 92 ? -4.586 15.414 -3.721 1 98.12 92 GLU A O 1
ATOM 713 N N . MET A 1 93 ? -2.693 16.578 -3.824 1 98.81 93 MET A N 1
ATOM 714 C CA . MET A 1 93 ? -3.062 17.562 -2.814 1 98.81 93 MET A CA 1
ATOM 715 C C . MET A 1 93 ? -4.414 18.188 -3.139 1 98.81 93 MET A C 1
ATOM 717 O O . MET A 1 93 ? -5.281 18.281 -2.271 1 98.81 93 MET A O 1
ATOM 721 N N . PRO A 1 94 ? -4.672 18.578 -4.402 1 98.81 94 PRO A N 1
ATOM 722 C CA . PRO A 1 94 ? -5.992 19.156 -4.664 1 98.81 94 PRO A CA 1
ATOM 723 C C . PRO A 1 94 ? -7.129 18.188 -4.387 1 98.81 94 PRO A C 1
ATOM 725 O O . PRO A 1 94 ? -8.203 18.594 -3.939 1 98.81 94 PRO A O 1
ATOM 728 N N . HIS A 1 95 ? -6.941 16.938 -4.629 1 98.62 95 HIS A N 1
ATOM 729 C CA . HIS A 1 95 ? -7.965 15.922 -4.383 1 98.62 95 HIS A CA 1
ATOM 730 C C . HIS A 1 95 ? -8.219 15.758 -2.889 1 98.62 95 HIS A C 1
ATOM 732 O O . HIS A 1 95 ? -9.367 15.625 -2.461 1 98.62 95 HIS A O 1
ATOM 738 N N . LEU A 1 96 ? -7.141 15.75 -2.094 1 98.81 96 LEU A N 1
ATOM 739 C CA . LEU A 1 96 ? -7.297 15.695 -0.644 1 98.81 96 LEU A CA 1
ATOM 740 C C . LEU A 1 96 ? -8.078 16.906 -0.133 1 98.81 96 LEU A C 1
ATOM 742 O O . LEU A 1 96 ? -9 16.766 0.666 1 98.81 96 LEU A O 1
ATOM 746 N N . GLN A 1 97 ? -7.691 18.062 -0.599 1 98.88 97 GLN A N 1
ATOM 747 C CA . GLN A 1 97 ? -8.328 19.297 -0.144 1 98.88 97 GLN A CA 1
ATOM 748 C C . GLN A 1 97 ? -9.805 19.328 -0.531 1 98.88 97 GLN A C 1
ATOM 750 O O . GLN A 1 97 ? -10.656 19.688 0.285 1 98.88 97 GLN A O 1
ATOM 755 N N . GLU A 1 98 ? -10.086 18.953 -1.771 1 98.44 98 GLU A N 1
ATOM 756 C CA . GLU A 1 98 ? -11.477 18.938 -2.234 1 98.44 98 GLU A CA 1
ATOM 757 C C . GLU A 1 98 ? -12.32 17.969 -1.423 1 98.44 98 GLU A C 1
ATOM 759 O O . GLU A 1 98 ? -13.438 18.297 -1.019 1 98.44 98 GLU A O 1
ATOM 764 N N . PHE A 1 99 ? -11.836 16.844 -1.231 1 98.5 99 PHE A N 1
ATOM 765 C CA . PHE A 1 99 ? -12.539 15.844 -0.424 1 98.5 99 PHE A CA 1
ATOM 766 C C . PHE A 1 99 ? -12.789 16.375 0.983 1 98.5 99 PHE A C 1
ATOM 768 O O . PHE A 1 99 ? -13.898 16.234 1.513 1 98.5 99 PHE A O 1
ATOM 775 N N . TYR A 1 100 ? -11.758 16.922 1.578 1 98.31 100 TYR A N 1
ATOM 776 C CA . TYR A 1 100 ? -11.844 17.422 2.943 1 98.31 100 TYR A CA 1
ATOM 777 C C . TYR A 1 100 ? -12.922 18.5 3.064 1 98.31 100 TYR A C 1
ATOM 779 O O . TYR A 1 100 ? -13.727 18.484 4 1 98.31 100 TYR A O 1
ATOM 787 N N . GLU A 1 101 ? -12.969 19.359 2.18 1 97.88 101 GLU A N 1
ATOM 788 C CA . GLU A 1 101 ? -13.93 20.453 2.184 1 97.88 101 GLU A CA 1
ATOM 789 C C . GLU A 1 101 ? -15.352 19.938 1.977 1 97.88 101 GLU A C 1
ATOM 791 O O . GLU A 1 101 ? -16.281 20.391 2.648 1 97.88 101 GLU A O 1
ATOM 796 N N . GLU A 1 102 ? -15.477 19 1.164 1 97.06 102 GLU A N 1
ATOM 797 C CA . GLU A 1 102 ? -16.812 18.562 0.75 1 97.06 102 GLU A CA 1
ATOM 798 C C . GLU A 1 102 ? -17.375 17.531 1.719 1 97.06 102 GLU A C 1
ATOM 800 O O . GLU A 1 102 ? -18.578 17.516 1.983 1 97.06 102 GLU A O 1
ATOM 805 N N . TYR A 1 103 ? -16.469 16.734 2.293 1 95.88 103 TYR A N 1
ATOM 806 C CA . TYR A 1 103 ? -17.016 15.547 2.943 1 95.88 103 TYR A CA 1
ATOM 807 C C . TYR A 1 103 ? -16.453 15.391 4.352 1 95.88 103 TYR A C 1
ATOM 809 O O . TYR A 1 103 ? -16.906 14.523 5.109 1 95.88 103 TYR A O 1
ATOM 817 N N . GLY A 1 104 ? -15.492 16.172 4.73 1 94.75 104 GLY A N 1
ATOM 818 C CA . GLY A 1 104 ? -14.852 16.016 6.027 1 94.75 104 GLY A CA 1
ATOM 819 C C . GLY A 1 104 ? -15.836 15.953 7.18 1 94.75 104 GLY A C 1
ATOM 820 O O . GLY A 1 104 ? -15.828 15 7.965 1 94.75 104 GLY A O 1
ATOM 821 N N . GLU A 1 105 ? -16.656 16.875 7.227 1 94.25 105 GLU A N 1
ATOM 822 C CA . GLU A 1 105 ? -17.656 16.938 8.297 1 94.25 105 GLU A CA 1
ATOM 823 C C . GLU A 1 105 ? -18.75 15.914 8.086 1 94.25 105 GLU A C 1
ATOM 825 O O . GLU A 1 105 ? -19.125 15.188 9.016 1 94.25 105 GLU A O 1
ATOM 830 N N . GLU A 1 106 ? -19.266 15.781 6.871 1 93.88 106 GLU A N 1
ATOM 831 C CA . GLU A 1 106 ? -20.391 14.898 6.555 1 93.88 106 GLU A CA 1
ATOM 832 C C . GLU A 1 106 ? -20.047 13.445 6.855 1 93.88 106 GLU A C 1
ATOM 834 O O . GLU A 1 106 ? -20.859 12.703 7.398 1 93.88 106 GLU A O 1
ATOM 839 N N . ASP A 1 107 ? -18.828 13.102 6.598 1 94.12 107 ASP A N 1
ATOM 840 C CA . ASP A 1 107 ? -1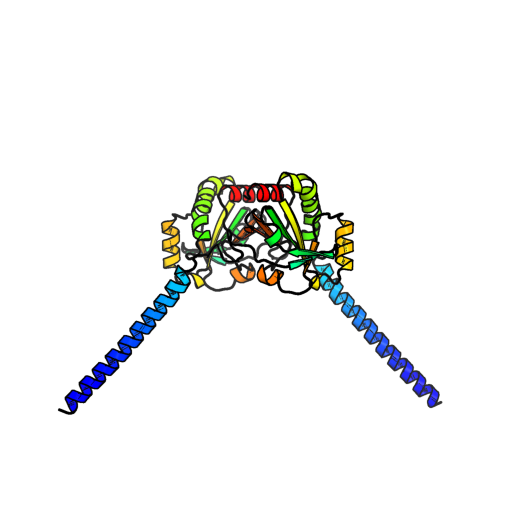8.422 11.703 6.746 1 94.12 107 ASP A CA 1
ATOM 841 C C . ASP A 1 107 ? -17.703 11.484 8.078 1 94.12 107 ASP A C 1
ATOM 843 O O . ASP A 1 107 ? -17.203 10.391 8.344 1 94.12 107 ASP A O 1
ATOM 847 N N . ASN A 1 108 ? -17.672 12.492 8.891 1 97 108 ASN A N 1
ATOM 848 C CA . ASN A 1 108 ? -16.969 12.414 10.164 1 97 108 ASN A CA 1
ATOM 849 C C . ASN A 1 108 ? -15.539 11.906 10 1 97 108 ASN A C 1
ATOM 851 O O . ASN A 1 108 ? -15.141 10.945 10.656 1 97 108 ASN A O 1
ATOM 855 N N . VAL A 1 109 ? -14.812 12.539 9.07 1 98.19 109 VAL A N 1
ATOM 856 C CA . VAL A 1 109 ? -13.453 12.109 8.75 1 98.19 109 VAL A CA 1
ATOM 857 C C . VAL A 1 109 ? -12.492 13.289 8.891 1 98.19 109 VAL A C 1
ATOM 859 O O . VAL A 1 109 ? -12.828 14.422 8.523 1 98.19 109 VAL A O 1
ATOM 862 N N . GLU A 1 110 ? -11.367 13.039 9.492 1 98.5 110 GLU A N 1
ATOM 863 C CA . GLU A 1 110 ? -10.25 13.977 9.5 1 98.5 110 GLU A CA 1
ATOM 864 C C . GLU A 1 110 ? -9.156 13.547 8.531 1 98.5 110 GLU A C 1
ATOM 866 O O . GLU A 1 110 ? -8.906 12.352 8.359 1 98.5 110 GLU A O 1
ATOM 871 N N . ILE A 1 111 ? -8.562 14.492 7.875 1 98.81 111 ILE A N 1
ATOM 872 C CA . ILE A 1 111 ? -7.328 14.258 7.137 1 98.81 111 ILE A CA 1
ATOM 873 C C . ILE A 1 111 ? -6.148 14.867 7.895 1 98.81 111 ILE A C 1
ATOM 875 O O . ILE A 1 111 ? -6.215 16.016 8.352 1 98.81 111 ILE A O 1
ATOM 879 N N . ILE A 1 112 ? -5.168 14.062 8.125 1 98.88 112 ILE A N 1
ATOM 880 C CA . ILE A 1 112 ? -3.912 14.531 8.695 1 98.88 112 ILE A CA 1
ATOM 881 C C . ILE A 1 112 ? -2.777 14.312 7.699 1 98.88 112 ILE A C 1
ATOM 883 O O . ILE A 1 112 ? -2.451 13.172 7.359 1 98.88 112 ILE A O 1
ATOM 887 N N . GLY A 1 113 ? -2.246 15.398 7.188 1 98.88 113 GLY A N 1
ATOM 888 C CA . GLY A 1 113 ? -1.049 15.305 6.367 1 98.88 113 GLY A CA 1
ATOM 889 C C . GLY A 1 113 ? 0.23 15.266 7.184 1 98.88 113 GLY A C 1
ATOM 890 O O . GLY A 1 113 ? 0.528 16.203 7.926 1 98.88 113 GLY A O 1
ATOM 891 N N . LEU A 1 114 ? 0.94 14.188 7.09 1 98.88 114 LEU A N 1
ATOM 892 C CA . LEU A 1 114 ? 2.232 14.047 7.75 1 98.88 114 LEU A CA 1
ATOM 893 C C . LEU A 1 114 ? 3.373 14.367 6.789 1 98.88 114 LEU A C 1
ATOM 895 O O . LEU A 1 114 ? 3.684 13.562 5.906 1 98.88 114 LEU A O 1
ATOM 899 N N . ASN A 1 115 ? 4 15.484 7 1 98.81 115 ASN A N 1
ATOM 900 C CA . ASN A 1 115 ? 5.078 15.906 6.117 1 98.81 115 ASN A CA 1
ATOM 901 C C . ASN A 1 115 ? 6.434 15.406 6.605 1 98.81 115 ASN A C 1
ATOM 903 O O . ASN A 1 115 ? 6.738 15.484 7.797 1 98.81 115 ASN A O 1
ATOM 907 N N . PHE A 1 116 ? 7.168 14.898 5.664 1 98.06 116 PHE A N 1
ATOM 908 C CA . PHE A 1 116 ? 8.555 14.562 5.945 1 98.06 116 PHE A CA 1
ATOM 909 C C . PHE A 1 116 ? 9.414 15.82 6.059 1 98.06 116 PHE A C 1
ATOM 911 O O . PHE A 1 116 ? 10.305 16.047 5.242 1 98.06 116 PHE A O 1
ATOM 918 N N . THR A 1 117 ? 9.297 16.516 7.152 1 98.19 117 THR A N 1
ATOM 919 C CA . THR A 1 117 ? 9.891 17.844 7.328 1 98.19 117 THR A CA 1
ATOM 920 C C . THR A 1 117 ? 11.414 17.75 7.336 1 98.19 117 THR A C 1
ATOM 922 O O . THR A 1 117 ? 12.094 18.609 6.762 1 98.19 117 THR A O 1
ATOM 925 N N . TYR A 1 118 ? 11.984 16.734 7.973 1 96.12 118 TYR A N 1
ATOM 926 C CA . TYR A 1 118 ? 13.43 16.594 8.055 1 96.12 118 TYR A CA 1
ATOM 927 C C . TYR A 1 118 ? 14.031 16.312 6.676 1 96.12 118 TYR A C 1
ATOM 929 O O . TYR A 1 118 ? 15.242 16.406 6.488 1 96.12 118 TYR A O 1
ATOM 937 N N . ARG A 1 119 ? 13.141 16.031 5.707 1 94.06 119 ARG A N 1
ATOM 938 C CA . ARG A 1 119 ? 13.602 15.82 4.336 1 94.06 119 ARG A CA 1
ATOM 939 C C . ARG A 1 119 ? 13.18 16.969 3.434 1 94.06 119 ARG A C 1
ATOM 941 O O . ARG A 1 119 ? 13.523 17 2.25 1 94.06 119 ARG A O 1
ATOM 948 N N . ASP A 1 120 ? 12.336 17.859 3.838 1 94.38 120 ASP A N 1
ATOM 949 C CA . ASP A 1 120 ? 11.781 18.953 3.033 1 94.38 120 ASP A CA 1
ATOM 950 C C . ASP A 1 120 ? 12.594 20.234 3.219 1 94.38 120 ASP A C 1
ATOM 952 O O . ASP A 1 120 ? 12.297 21.25 2.596 1 94.38 120 ASP A O 1
ATOM 956 N N . GLY A 1 121 ? 13.633 20.219 3.965 1 87 121 GLY A N 1
ATOM 957 C CA . GLY A 1 121 ? 14.547 21.344 4.078 1 87 121 GLY A CA 1
ATOM 958 C C . GLY A 1 121 ? 14.211 22.266 5.227 1 87 121 GLY A C 1
ATOM 959 O O . GLY A 1 121 ? 15.039 22.5 6.109 1 87 121 GLY A O 1
ATOM 960 N N . SER A 1 122 ? 12.898 22.938 5.188 1 93.06 122 SER A N 1
ATOM 961 C CA . SER A 1 122 ? 12.516 23.844 6.266 1 93.06 122 SER A CA 1
ATOM 962 C C . SER A 1 122 ? 11 23.891 6.434 1 93.06 122 SER A C 1
ATOM 964 O O . SER A 1 122 ? 10.258 23.547 5.504 1 93.06 122 SER A O 1
ATOM 966 N N . ILE A 1 123 ? 10.617 24.328 7.547 1 97.62 123 ILE A N 1
ATOM 967 C CA . ILE A 1 123 ? 9.203 24.516 7.855 1 97.62 123 ILE A CA 1
ATOM 968 C C . ILE A 1 123 ? 8.617 25.594 6.961 1 97.62 123 ILE A C 1
ATOM 970 O O . ILE A 1 123 ? 7.465 25.516 6.535 1 97.62 123 ILE A O 1
ATOM 974 N N . GLU A 1 124 ? 9.461 26.609 6.668 1 97.38 124 GLU A N 1
ATOM 975 C CA . GLU A 1 124 ? 9.016 27.688 5.797 1 97.38 124 GLU A CA 1
ATOM 976 C C . GLU A 1 124 ? 8.625 27.172 4.418 1 97.38 124 GLU A C 1
ATOM 978 O O . GLU A 1 124 ? 7.633 27.609 3.84 1 97.38 124 GLU A O 1
ATOM 983 N N . LYS A 1 125 ? 9.375 26.297 3.938 1 97.38 125 LYS A N 1
ATOM 984 C CA . LYS A 1 125 ? 9.07 25.688 2.645 1 97.38 125 LYS A CA 1
ATOM 985 C C . LYS A 1 125 ? 7.762 24.906 2.701 1 97.38 125 LYS A C 1
ATOM 987 O O . LYS A 1 125 ? 6.965 24.938 1.76 1 97.38 125 LYS A O 1
ATOM 992 N N . VAL A 1 126 ? 7.562 24.203 3.758 1 98.69 126 VAL A N 1
ATOM 993 C CA . VAL A 1 126 ? 6.32 23.469 3.943 1 98.69 126 VAL A CA 1
ATOM 994 C C . VAL A 1 126 ? 5.141 24.438 3.984 1 98.69 126 VAL A C 1
ATOM 996 O O . VAL A 1 126 ? 4.113 24.203 3.346 1 98.69 126 VAL A O 1
ATOM 999 N N . GLN A 1 127 ? 5.285 25.547 4.715 1 98.56 127 GLN A N 1
ATOM 1000 C CA . GLN A 1 127 ? 4.238 26.562 4.797 1 98.56 127 GLN A CA 1
ATOM 1001 C C . GLN A 1 127 ? 3.918 27.141 3.418 1 98.56 127 GLN A C 1
ATOM 1003 O O . GLN A 1 127 ? 2.748 27.297 3.062 1 98.56 127 GLN A O 1
ATOM 1008 N N . GLN A 1 128 ? 4.949 27.438 2.645 1 98.31 128 GLN A N 1
ATOM 1009 C CA . GLN A 1 128 ? 4.754 27.969 1.299 1 98.31 128 GLN A CA 1
ATOM 1010 C C . GLN A 1 128 ? 3.973 26.984 0.43 1 98.31 128 GLN A C 1
ATOM 1012 O O . GLN A 1 128 ? 3.084 27.391 -0.323 1 98.31 128 GLN A O 1
ATOM 1017 N N . PHE A 1 129 ? 4.336 25.766 0.51 1 98.75 129 PHE A N 1
ATOM 1018 C CA . PHE A 1 129 ? 3.631 24.719 -0.218 1 98.75 129 PHE A CA 1
ATOM 1019 C C . PHE A 1 129 ? 2.16 24.688 0.177 1 98.75 129 PHE A C 1
ATOM 1021 O O . PHE A 1 129 ? 1.279 24.703 -0.686 1 98.75 129 PHE A O 1
ATOM 1028 N N . VAL A 1 130 ? 1.873 24.609 1.432 1 98.81 130 VAL A N 1
ATOM 1029 C CA . VAL A 1 130 ? 0.517 24.547 1.965 1 98.81 130 VAL A CA 1
ATOM 1030 C C . VAL A 1 130 ? -0.288 25.75 1.49 1 98.81 130 VAL A C 1
ATOM 1032 O O . VAL A 1 130 ? -1.439 25.609 1.073 1 98.81 130 VAL A O 1
ATOM 1035 N N . ASP A 1 131 ? 0.348 26.922 1.514 1 98.56 131 ASP A N 1
ATOM 1036 C CA . ASP A 1 131 ? -0.307 28.156 1.074 1 98.56 131 ASP A CA 1
ATOM 1037 C C . ASP A 1 131 ? -0.629 28.109 -0.417 1 98.56 131 ASP A C 1
ATOM 1039 O O . ASP A 1 131 ? -1.697 28.547 -0.843 1 98.56 131 ASP A O 1
ATOM 1043 N N . SER A 1 132 ? 0.247 27.531 -1.163 1 98.44 132 SER A N 1
ATOM 1044 C CA . SER A 1 132 ? 0.087 27.516 -2.613 1 98.44 132 SER A CA 1
ATOM 1045 C C . SER A 1 132 ? -1.067 26.609 -3.029 1 98.44 132 SER A C 1
ATOM 1047 O O . SER A 1 132 ? -1.664 26.797 -4.09 1 98.44 132 SER A O 1
ATOM 1049 N N . TYR A 1 133 ? -1.435 25.641 -2.207 1 98.44 133 TYR A N 1
ATOM 1050 C CA . TYR A 1 133 ? -2.516 24.719 -2.518 1 98.44 133 TYR A CA 1
ATOM 1051 C C . TYR A 1 133 ? -3.758 25.031 -1.691 1 98.44 133 TYR A C 1
ATOM 1053 O O . TYR A 1 133 ? -4.773 24.344 -1.806 1 98.44 133 TYR A O 1
ATOM 1061 N N . ASP A 1 134 ? -3.664 26.047 -0.826 1 98.56 134 ASP A N 1
ATOM 1062 C CA . ASP A 1 134 ? -4.754 26.453 0.057 1 98.56 134 ASP A CA 1
ATOM 1063 C C . ASP A 1 134 ? -5.254 25.266 0.887 1 98.56 134 ASP A C 1
ATOM 1065 O O . ASP A 1 134 ? -6.461 25.031 0.984 1 98.56 134 ASP A O 1
ATOM 1069 N N . LEU A 1 135 ? -4.309 24.516 1.358 1 98.81 135 LEU A N 1
ATOM 1070 C CA . LEU A 1 135 ? -4.68 23.375 2.172 1 98.81 135 LEU A CA 1
ATOM 1071 C C . LEU A 1 135 ? -5.23 23.812 3.523 1 98.81 135 LEU A C 1
ATOM 1073 O O . LEU A 1 135 ? -4.68 24.719 4.152 1 98.81 135 LEU A O 1
ATOM 1077 N N . THR A 1 136 ? -6.34 23.125 3.984 1 98.62 136 THR A N 1
ATOM 1078 C CA . THR A 1 136 ? -6.973 23.562 5.223 1 98.62 136 THR A CA 1
ATOM 1079 C C . THR A 1 136 ? -6.992 22.438 6.25 1 98.62 136 THR A C 1
ATOM 1081 O O . THR A 1 136 ? -7.355 22.656 7.41 1 98.62 136 THR A O 1
ATOM 1084 N N . PHE A 1 137 ? -6.637 21.219 5.855 1 98.75 137 PHE A N 1
ATOM 1085 C CA . PHE A 1 137 ? -6.523 20.141 6.832 1 98.75 137 PHE A CA 1
ATOM 1086 C C . PHE A 1 137 ? -5.211 20.234 7.602 1 98.75 137 PHE A C 1
ATOM 1088 O O . PHE A 1 137 ? -4.266 20.891 7.145 1 98.75 137 PHE A O 1
ATOM 1095 N N . PRO A 1 138 ? -5.133 19.656 8.82 1 98.75 138 PRO A N 1
ATOM 1096 C CA . PRO A 1 138 ? -3.92 19.781 9.633 1 98.75 138 PRO A CA 1
ATOM 1097 C C . PRO A 1 138 ? -2.701 19.141 8.969 1 98.75 138 PRO A C 1
ATOM 1099 O O . PRO A 1 138 ? -2.807 18.078 8.367 1 98.75 138 PRO A O 1
ATOM 1102 N N . ILE A 1 139 ? -1.617 19.875 9.062 1 98.94 139 ILE A N 1
ATOM 1103 C CA . ILE A 1 139 ? -0.312 19.391 8.617 1 98.94 139 ILE A CA 1
ATOM 1104 C C . ILE A 1 139 ? 0.592 19.156 9.82 1 98.94 139 ILE A C 1
ATOM 1106 O O . ILE A 1 139 ? 0.986 20.109 10.508 1 98.94 139 ILE A O 1
ATOM 1110 N N . ALA A 1 140 ? 0.863 17.906 10.086 1 98.81 140 ALA A N 1
ATOM 1111 C CA . ALA A 1 140 ? 1.783 17.531 11.156 1 98.81 140 ALA A CA 1
ATOM 1112 C C . ALA A 1 140 ? 3.209 17.391 10.625 1 98.81 140 ALA A C 1
ATOM 1114 O O . ALA A 1 140 ? 3.424 16.906 9.516 1 98.81 140 ALA A O 1
ATOM 1115 N N . LEU A 1 141 ? 4.148 17.812 11.469 1 98.75 141 LEU A N 1
ATOM 1116 C CA . LEU A 1 141 ? 5.535 17.938 11.031 1 98.75 141 LEU A CA 1
ATOM 1117 C C . LEU A 1 141 ? 6.383 16.797 11.594 1 98.75 141 LEU A C 1
ATOM 1119 O O . LEU A 1 141 ? 6.527 16.656 12.812 1 98.75 141 LEU A O 1
ATOM 1123 N N . ILE A 1 142 ? 6.922 16 10.68 1 98.44 142 ILE A N 1
ATOM 1124 C CA . ILE A 1 142 ? 7.914 15.008 11.086 1 98.44 142 ILE A CA 1
ATOM 1125 C C . ILE A 1 142 ? 9.312 15.625 11.023 1 98.44 142 ILE A C 1
ATOM 1127 O O . ILE A 1 142 ? 9.992 15.531 10.008 1 98.44 142 ILE A O 1
ATOM 1131 N N . GLU A 1 143 ? 9.719 16.125 12.062 1 97.25 143 GLU A N 1
ATOM 1132 C CA . GLU A 1 143 ? 10.961 16.891 12.086 1 97.25 143 GLU A CA 1
ATOM 1133 C C . GLU A 1 143 ? 12.164 15.984 12.281 1 97.25 143 GLU A C 1
ATOM 1135 O O . GLU A 1 143 ? 13.305 16.391 12.023 1 97.25 143 GLU A O 1
ATOM 1140 N N . GLU A 1 144 ? 11.984 14.812 12.859 1 95.5 144 GLU A N 1
ATOM 1141 C CA . GLU A 1 144 ? 12.992 13.766 13.008 1 95.5 144 GLU A CA 1
ATOM 1142 C C . GLU A 1 144 ? 12.422 12.398 12.656 1 95.5 144 GLU A C 1
ATOM 1144 O O . GLU A 1 144 ? 11.242 12.125 12.898 1 95.5 144 GLU A O 1
ATOM 1149 N N . ALA A 1 145 ? 13.367 11.555 12.156 1 91.12 145 ALA A N 1
ATOM 1150 C CA . ALA A 1 145 ? 12.914 10.219 11.797 1 91.12 145 ALA A CA 1
ATOM 1151 C C . ALA A 1 145 ? 12.344 9.484 13.008 1 91.12 145 ALA A C 1
ATOM 1153 O O . ALA A 1 145 ? 12.891 9.586 14.109 1 91.12 145 ALA A O 1
ATOM 1154 N N . GLY A 1 146 ? 11.281 8.781 12.938 1 95.62 146 GLY A N 1
ATOM 1155 C CA . GLY A 1 146 ? 10.641 8.023 14 1 95.62 146 GLY A CA 1
ATOM 1156 C C . GLY A 1 146 ? 9.266 7.516 13.625 1 95.62 146 GLY A C 1
ATOM 1157 O O . GLY A 1 146 ? 9.078 6.32 13.383 1 95.62 146 GLY A O 1
ATOM 1158 N N . VAL A 1 147 ? 8.367 8.453 13.391 1 97.12 147 VAL A N 1
ATOM 1159 C CA . VAL A 1 147 ? 6.992 8.094 13.07 1 97.12 147 VAL A CA 1
ATOM 1160 C C . VAL A 1 147 ? 6.941 7.383 11.719 1 97.12 147 VAL A C 1
ATOM 1162 O O . VAL A 1 147 ? 6.273 6.355 11.578 1 97.12 147 VAL A O 1
ATOM 1165 N N . ASP A 1 148 ? 7.621 7.902 10.711 1 95.06 148 ASP A N 1
ATOM 1166 C CA . ASP A 1 148 ? 7.645 7.312 9.375 1 95.06 148 ASP A CA 1
ATOM 1167 C C . ASP A 1 148 ? 8.242 5.906 9.406 1 95.06 148 ASP A C 1
ATOM 1169 O O . ASP A 1 148 ? 7.809 5.027 8.656 1 95.06 148 ASP A O 1
ATOM 1173 N N . GLN A 1 149 ? 9.266 5.703 10.273 1 94.19 149 GLN A N 1
ATOM 1174 C CA . GLN A 1 149 ? 9.859 4.383 10.438 1 94.19 149 GLN A CA 1
ATOM 1175 C C . GLN A 1 149 ? 8.875 3.412 11.086 1 94.19 149 GLN A C 1
ATOM 1177 O O . GLN A 1 149 ? 8.75 2.266 10.648 1 94.19 149 GLN A O 1
ATOM 1182 N N . ARG A 1 150 ? 8.164 3.857 12.062 1 96.31 150 ARG A N 1
ATOM 1183 C CA . ARG A 1 150 ? 7.176 3.02 12.734 1 96.31 150 ARG A CA 1
ATOM 1184 C C . ARG A 1 150 ? 6.051 2.621 11.789 1 96.31 150 ARG A C 1
ATOM 1186 O O . ARG A 1 150 ? 5.516 1.515 11.883 1 96.31 150 ARG A O 1
ATOM 1193 N N . TYR A 1 151 ? 5.738 3.482 10.906 1 97.19 151 TYR A N 1
ATOM 1194 C CA . TYR A 1 151 ? 4.691 3.203 9.93 1 97.19 151 TYR A CA 1
ATOM 1195 C C . TYR A 1 151 ? 5.266 2.516 8.703 1 97.19 151 TYR A C 1
ATOM 1197 O O . TYR A 1 151 ? 4.5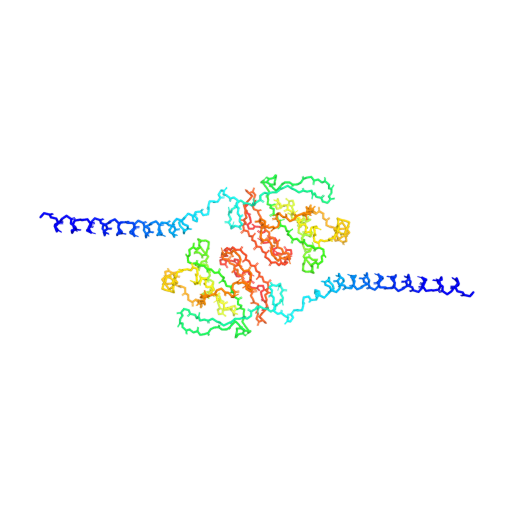31 2.186 7.766 1 97.19 151 TYR A O 1
ATOM 1205 N N . GLN A 1 152 ? 6.555 2.352 8.656 1 93.56 152 GLN A N 1
ATOM 1206 C CA . GLN A 1 152 ? 7.246 1.646 7.586 1 93.56 152 GLN A CA 1
ATOM 1207 C C . GLN A 1 152 ? 6.918 2.25 6.223 1 93.56 152 GLN A C 1
ATOM 1209 O O . GLN A 1 152 ? 6.605 1.526 5.277 1 93.56 152 GLN A O 1
ATOM 1214 N N . VAL A 1 153 ? 6.98 3.561 6.16 1 94.94 153 VAL A N 1
ATOM 1215 C CA . VAL A 1 153 ? 6.723 4.27 4.91 1 94.94 153 VAL A CA 1
ATOM 1216 C C . VAL A 1 153 ? 8.016 4.371 4.102 1 94.94 153 VAL A C 1
ATOM 1218 O O . VAL A 1 153 ? 8.945 5.09 4.488 1 94.94 153 VAL A O 1
ATOM 1221 N N . LEU A 1 154 ? 7.996 3.721 2.924 1 88.12 154 LEU A N 1
ATOM 1222 C CA . LEU A 1 154 ? 9.18 3.723 2.066 1 88.12 154 LEU A CA 1
ATOM 1223 C C . LEU A 1 154 ? 8.938 4.57 0.819 1 88.12 154 LEU A C 1
ATOM 1225 O O . LEU A 1 154 ? 9.891 5.09 0.229 1 88.12 154 LEU A O 1
ATOM 1229 N N . THR A 1 155 ? 7.719 4.57 0.372 1 90.5 155 THR A N 1
ATOM 1230 C CA . THR A 1 155 ? 7.305 5.328 -0.804 1 90.5 155 THR A CA 1
ATOM 1231 C C . THR A 1 155 ? 6.188 6.309 -0.45 1 90.5 155 THR A C 1
ATOM 1233 O O . THR A 1 155 ? 5.336 6.012 0.389 1 90.5 155 THR A O 1
ATOM 1236 N N . ILE A 1 156 ? 6.258 7.5 -1.091 1 95.25 156 ILE A N 1
ATOM 1237 C CA . ILE A 1 156 ? 5.199 8.477 -0.879 1 95.25 156 ILE A CA 1
ATOM 1238 C C . ILE A 1 156 ? 4.598 8.891 -2.223 1 95.25 156 ILE A C 1
ATOM 1240 O O . ILE A 1 156 ? 5.281 8.852 -3.25 1 95.25 156 ILE A O 1
ATOM 1244 N N . PRO A 1 157 ? 3.291 9.336 -2.178 1 97.94 157 PRO A N 1
ATOM 1245 C CA . PRO A 1 157 ? 2.41 9.391 -1.011 1 97.94 157 PRO A CA 1
ATOM 1246 C C . PRO A 1 157 ? 2.006 8.008 -0.511 1 97.94 157 PRO A C 1
ATOM 1248 O O . PRO A 1 157 ? 1.97 7.051 -1.291 1 97.94 157 PRO A O 1
ATOM 1251 N N . SER A 1 158 ? 1.884 7.836 0.677 1 97.75 158 SER A N 1
ATOM 1252 C CA . SER A 1 158 ? 1.354 6.664 1.367 1 97.75 158 SER A CA 1
ATOM 1253 C C . SER A 1 158 ? 0.242 7.051 2.338 1 97.75 158 SER A C 1
ATOM 1255 O O . SER A 1 158 ? 0.395 7.988 3.123 1 97.75 158 SER A O 1
ATOM 1257 N N . THR A 1 159 ? -0.891 6.348 2.227 1 98.69 159 THR A N 1
ATOM 1258 C CA . THR A 1 159 ? -2.057 6.746 3.008 1 98.69 159 THR A CA 1
ATOM 1259 C C . THR A 1 159 ? -2.59 5.57 3.822 1 98.69 159 THR A C 1
ATOM 1261 O O . THR A 1 159 ? -2.803 4.484 3.285 1 98.69 159 THR A O 1
ATOM 1264 N N . PHE A 1 160 ? -2.748 5.789 5.07 1 98.56 160 PHE A N 1
ATOM 1265 C CA . PHE A 1 160 ? -3.443 4.855 5.949 1 98.56 160 PHE A CA 1
ATOM 1266 C C . PHE A 1 160 ? -4.863 5.332 6.227 1 98.56 160 PHE A C 1
ATOM 1268 O O . PHE A 1 160 ? -5.07 6.469 6.656 1 98.56 160 PHE A O 1
ATOM 1275 N N . MET A 1 161 ? -5.812 4.465 5.941 1 98.44 161 MET A N 1
ATOM 1276 C CA . MET A 1 161 ? -7.199 4.691 6.344 1 98.44 161 MET A CA 1
ATOM 1277 C C . MET A 1 161 ? -7.473 4.09 7.715 1 98.44 161 MET A C 1
ATOM 1279 O O . MET A 1 161 ? -7.352 2.877 7.902 1 98.44 161 MET A O 1
ATOM 1283 N N . ILE A 1 162 ? -7.848 4.953 8.617 1 98.44 162 ILE A N 1
ATOM 1284 C CA . ILE A 1 162 ? -8.047 4.535 10 1 98.44 162 ILE A CA 1
ATOM 1285 C C . ILE A 1 162 ? -9.516 4.711 10.383 1 98.44 162 ILE A C 1
ATOM 1287 O O . ILE A 1 162 ? -10.102 5.773 10.164 1 98.44 162 ILE A O 1
ATOM 1291 N N . ASP A 1 163 ? -10.094 3.713 10.945 1 98.12 163 ASP A N 1
ATOM 1292 C CA . ASP A 1 163 ? -11.516 3.779 11.273 1 98.12 163 ASP A CA 1
ATOM 1293 C C . ASP A 1 163 ? -11.734 4.504 12.602 1 98.12 163 ASP A C 1
ATOM 1295 O O . ASP A 1 163 ? -10.789 4.988 13.211 1 98.12 163 ASP A O 1
ATOM 1299 N N . SER A 1 164 ? -12.992 4.633 13.039 1 98.25 164 SER A N 1
ATOM 1300 C CA . SER A 1 164 ? -13.359 5.441 14.195 1 98.25 164 SER A CA 1
ATOM 1301 C C . SER A 1 164 ? -12.859 4.816 15.492 1 98.25 164 SER A C 1
ATOM 1303 O O . SER A 1 164 ? -12.852 5.465 16.547 1 98.25 164 SER A O 1
ATOM 1305 N N . ASN A 1 165 ? -12.461 3.555 15.453 1 97.5 165 ASN A N 1
ATOM 1306 C CA . ASN A 1 165 ? -11.898 2.885 16.625 1 97.5 165 ASN A CA 1
ATOM 1307 C C . ASN A 1 165 ? -10.375 3.002 16.656 1 97.5 165 ASN A C 1
ATOM 1309 O O . ASN A 1 165 ? -9.727 2.449 17.547 1 97.5 165 ASN A O 1
ATOM 1313 N N . GLY A 1 166 ? -9.781 3.662 15.656 1 98.12 166 GLY A N 1
ATOM 1314 C CA . GLY A 1 166 ? -8.344 3.879 15.617 1 98.12 166 GLY A CA 1
ATOM 1315 C C . GLY A 1 166 ? -7.586 2.738 14.961 1 98.12 166 GLY A C 1
ATOM 1316 O O . GLY A 1 166 ? -6.391 2.562 15.203 1 98.12 166 GLY A O 1
ATOM 1317 N N . ARG A 1 167 ? -8.281 1.937 14.188 1 97.12 167 ARG A N 1
ATOM 1318 C CA . ARG A 1 167 ? -7.68 0.75 13.594 1 97.12 167 ARG A CA 1
ATOM 1319 C C . ARG A 1 167 ? -7.445 0.95 12.094 1 97.12 167 ARG A C 1
ATOM 1321 O O . ARG A 1 167 ? -8.297 1.498 11.398 1 97.12 167 ARG A O 1
ATOM 1328 N N . ILE A 1 168 ? -6.305 0.437 11.656 1 97.06 168 ILE A N 1
ATOM 1329 C CA . ILE A 1 168 ? -5.969 0.541 10.234 1 97.06 168 ILE A CA 1
ATOM 1330 C C . ILE A 1 168 ? -6.84 -0.423 9.43 1 97.06 168 ILE A C 1
ATOM 1332 O O . ILE A 1 168 ? -6.965 -1.598 9.789 1 97.06 168 ILE A O 1
ATOM 1336 N N . GLN A 1 169 ? -7.395 0.141 8.359 1 95.25 169 GLN A N 1
ATOM 1337 C CA . GLN A 1 169 ? -8.219 -0.697 7.496 1 95.25 169 GLN A CA 1
ATOM 1338 C C . GLN A 1 169 ? -7.605 -0.822 6.102 1 95.25 169 GLN A C 1
ATOM 1340 O O . GLN A 1 169 ? -7.77 -1.844 5.434 1 95.25 169 GLN A O 1
ATOM 1345 N N . HIS A 1 170 ? -6.957 0.204 5.68 1 94.62 170 HIS A N 1
ATOM 1346 C CA . HIS A 1 170 ? -6.316 0.222 4.367 1 94.62 170 HIS A CA 1
ATOM 1347 C C . HIS A 1 170 ? -4.988 0.971 4.414 1 94.62 170 HIS A C 1
ATOM 1349 O O . HIS A 1 170 ? -4.832 1.914 5.191 1 94.62 170 HIS A O 1
ATOM 1355 N N . HIS A 1 171 ? -4.109 0.5 3.664 1 97.25 171 HIS A N 1
ATOM 1356 C CA . HIS A 1 171 ? -2.861 1.186 3.35 1 97.25 171 HIS A CA 1
ATOM 1357 C C . HIS A 1 171 ? -2.629 1.243 1.843 1 97.25 171 HIS A C 1
ATOM 1359 O O . HIS A 1 171 ? -2.521 0.205 1.188 1 97.25 171 HIS A O 1
ATOM 1365 N N . ILE A 1 172 ? -2.637 2.418 1.307 1 96.62 172 ILE A N 1
ATOM 1366 C CA . ILE A 1 172 ? -2.504 2.646 -0.128 1 96.62 172 ILE A CA 1
ATOM 1367 C C . ILE A 1 172 ? -1.198 3.387 -0.414 1 96.62 172 ILE A C 1
ATOM 1369 O O . ILE A 1 172 ? -0.901 4.402 0.22 1 96.62 172 ILE A O 1
ATOM 1373 N N . VAL A 1 173 ? -0.467 2.828 -1.297 1 95.5 173 VAL A N 1
ATOM 1374 C CA . VAL A 1 173 ? 0.753 3.484 -1.755 1 95.5 173 VAL A CA 1
ATOM 1375 C C . VAL A 1 173 ? 0.52 4.109 -3.127 1 95.5 173 VAL A C 1
ATOM 1377 O O . VAL A 1 173 ? 0.052 3.441 -4.051 1 95.5 173 VAL A O 1
ATOM 1380 N N . GLY A 1 174 ? 0.871 5.398 -3.27 1 94.38 174 GLY A N 1
ATOM 1381 C CA . GLY A 1 174 ? 0.575 6.164 -4.473 1 94.38 174 GLY A CA 1
ATOM 1382 C C . GLY A 1 174 ? -0.538 7.176 -4.277 1 94.38 174 GLY A C 1
ATOM 1383 O O . GLY A 1 174 ? -1.235 7.148 -3.26 1 94.38 174 GLY A O 1
ATOM 1384 N N . PRO A 1 175 ? -0.735 8.031 -5.242 1 96.5 175 PRO A N 1
ATOM 1385 C CA . PRO A 1 175 ? -1.713 9.109 -5.094 1 96.5 175 PRO A CA 1
ATOM 1386 C C . PRO A 1 175 ? -3.154 8.625 -5.242 1 96.5 175 PRO A C 1
ATOM 1388 O O . PRO A 1 175 ? -3.416 7.668 -5.973 1 96.5 175 PRO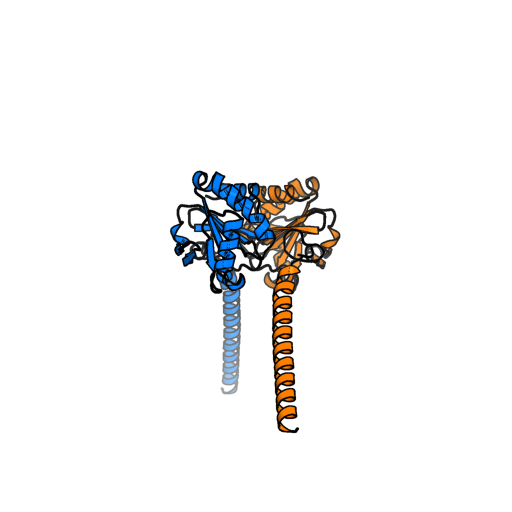 A O 1
ATOM 1391 N N . LEU A 1 176 ? -4.082 9.305 -4.578 1 96.38 176 LEU A N 1
ATOM 1392 C CA . LEU A 1 176 ? -5.516 9.047 -4.66 1 96.38 176 LEU A CA 1
ATOM 1393 C C . LEU A 1 176 ? -6.258 10.25 -5.219 1 96.38 176 LEU A C 1
ATOM 1395 O O . LEU A 1 176 ? -5.922 11.398 -4.902 1 96.38 176 LEU A O 1
ATOM 1399 N N . ASP A 1 177 ? -7.184 9.969 -6.023 1 94.81 177 ASP A N 1
ATOM 1400 C CA . ASP A 1 177 ? -8.094 11.047 -6.391 1 94.81 177 ASP A CA 1
ATOM 1401 C C . ASP A 1 177 ? -9.305 11.086 -5.461 1 94.81 177 ASP A C 1
ATOM 1403 O O . ASP A 1 177 ? -9.43 10.258 -4.555 1 94.81 177 ASP A O 1
ATOM 1407 N N . GLN A 1 178 ? -10.109 12.078 -5.711 1 96.44 178 GLN A N 1
ATOM 1408 C CA . GLN A 1 178 ? -11.219 12.305 -4.793 1 96.44 178 GLN A CA 1
ATOM 1409 C C . GLN A 1 178 ? -12.164 11.109 -4.773 1 96.44 178 GLN A C 1
ATOM 1411 O O . GLN A 1 178 ? -12.672 10.727 -3.715 1 96.44 178 GLN A O 1
ATOM 1416 N N . LYS A 1 179 ? -12.461 10.547 -5.895 1 92.81 179 LYS A N 1
ATOM 1417 C CA . LYS A 1 179 ? -13.367 9.406 -5.984 1 92.81 179 LYS A CA 1
ATOM 1418 C C . LYS A 1 179 ? -12.852 8.227 -5.168 1 92.81 179 LYS A C 1
ATOM 1420 O O . LYS A 1 179 ? -13.602 7.617 -4.398 1 92.81 179 LYS A O 1
ATOM 1425 N N . ALA A 1 180 ? -11.617 7.902 -5.375 1 92.12 180 ALA A N 1
ATOM 1426 C CA . ALA A 1 180 ? -11.008 6.812 -4.625 1 92.12 180 ALA A CA 1
ATOM 1427 C C . ALA A 1 180 ? -11.031 7.098 -3.125 1 92.12 180 ALA A C 1
ATOM 1429 O O . ALA A 1 180 ? -11.344 6.211 -2.324 1 92.12 180 ALA A O 1
ATOM 1430 N N . LEU A 1 181 ? -10.695 8.32 -2.734 1 96.25 181 LEU A N 1
ATOM 1431 C CA . LEU A 1 181 ? -10.742 8.719 -1.333 1 96.25 181 LEU A CA 1
ATOM 1432 C C . LEU A 1 181 ? -12.125 8.461 -0.742 1 96.25 181 LEU A C 1
ATOM 1434 O O . LEU A 1 181 ? -12.25 7.875 0.336 1 96.25 181 LEU A O 1
ATOM 1438 N N . ARG A 1 182 ? -13.102 8.852 -1.429 1 93.5 182 ARG A N 1
ATOM 1439 C CA . ARG A 1 182 ? -14.461 8.711 -0.926 1 93.5 182 ARG A CA 1
ATOM 1440 C C . ARG A 1 182 ? -14.844 7.238 -0.777 1 93.5 182 ARG A C 1
ATOM 1442 O O . ARG A 1 182 ? -15.492 6.855 0.199 1 93.5 182 ARG A O 1
ATOM 1449 N N . GLU A 1 183 ? -14.508 6.484 -1.703 1 90.75 183 GLU A N 1
ATOM 1450 C CA . GLU A 1 183 ? -14.812 5.055 -1.652 1 90.75 183 GLU A CA 1
ATOM 1451 C C . GLU A 1 183 ? -14.141 4.391 -0.453 1 90.75 183 GLU A C 1
ATOM 1453 O O . GLU A 1 183 ? -14.773 3.604 0.257 1 90.75 183 GLU A O 1
ATOM 1458 N N . TYR A 1 184 ? -12.867 4.734 -0.219 1 93.69 184 TYR A N 1
ATOM 1459 C CA . TYR A 1 184 ? -12.156 4.164 0.92 1 93.69 184 TYR A CA 1
ATOM 1460 C C . TYR A 1 184 ? -12.773 4.629 2.234 1 93.69 184 TYR A C 1
ATOM 1462 O O . TYR A 1 184 ? -13.008 3.82 3.137 1 93.69 184 TYR A O 1
ATOM 1470 N N . VAL A 1 185 ? -13.062 5.875 2.303 1 96.56 185 VAL A N 1
ATOM 1471 C CA . VAL A 1 185 ? -13.594 6.43 3.541 1 96.56 185 VAL A CA 1
ATOM 1472 C C . VAL A 1 185 ? -14.984 5.859 3.811 1 96.56 185 VAL A C 1
ATOM 1474 O O . VAL A 1 185 ? -15.328 5.551 4.953 1 96.56 185 VAL A O 1
ATOM 1477 N N . ALA A 1 186 ? -15.789 5.688 2.799 1 92.69 186 ALA A N 1
ATOM 1478 C CA . ALA A 1 186 ? -17.141 5.152 2.938 1 92.69 186 ALA A CA 1
ATOM 1479 C C . ALA A 1 186 ? -17.109 3.719 3.463 1 92.69 186 ALA A C 1
ATOM 1481 O O . ALA A 1 186 ? -18.078 3.256 4.074 1 92.69 186 ALA A O 1
ATOM 1482 N N . SER A 1 187 ? -16.031 3.047 3.217 1 90.5 187 SER A N 1
ATOM 1483 C CA . SER A 1 187 ? -15.93 1.648 3.619 1 90.5 187 SER A CA 1
ATOM 1484 C C . SER A 1 187 ? -15.523 1.524 5.082 1 90.5 187 SER A C 1
ATOM 1486 O O . SER A 1 187 ? -15.539 0.428 5.648 1 90.5 187 SER A O 1
ATOM 1488 N N . LEU A 1 188 ? -15.117 2.602 5.672 1 93.75 188 LEU A N 1
ATOM 1489 C CA . LEU A 1 188 ? -14.672 2.592 7.062 1 93.75 188 LEU A CA 1
ATOM 1490 C C . LEU A 1 188 ? -15.867 2.592 8.016 1 93.75 188 LEU A C 1
ATOM 1492 O O . LEU A 1 188 ? -16.891 3.203 7.723 1 93.75 188 LEU A O 1
ATOM 1496 N N . GLU A 1 189 ? -15.719 1.86 9.109 1 86.88 189 GLU A N 1
ATOM 1497 C CA . GLU A 1 189 ? -16.734 1.889 10.164 1 86.88 189 GLU A CA 1
ATOM 1498 C C . GLU A 1 189 ? -16.562 3.115 11.055 1 86.88 189 GLU A C 1
ATOM 1500 O O . GLU A 1 189 ? -15.438 3.57 11.297 1 86.88 189 GLU A O 1
ATOM 1505 N N . MET B 1 1 ? 59.344 46.719 -4.773 1 50.09 1 MET B N 1
ATOM 1506 C CA . MET B 1 1 ? 58.812 45.844 -5.805 1 50.09 1 MET B CA 1
ATOM 1507 C C . MET B 1 1 ? 58.406 44.469 -5.211 1 50.09 1 MET B C 1
ATOM 1509 O O . MET B 1 1 ? 57.406 43.906 -5.594 1 50.09 1 MET B O 1
ATOM 1513 N N . LYS B 1 2 ? 59.062 44 -4.145 1 61.56 2 LYS B N 1
ATOM 1514 C CA . LYS B 1 2 ? 58.844 42.719 -3.535 1 61.56 2 LYS B CA 1
ATOM 1515 C C . LYS B 1 2 ? 57.562 42.688 -2.68 1 61.56 2 LYS B C 1
ATOM 1517 O O . LYS B 1 2 ? 56.875 41.688 -2.625 1 61.56 2 LYS B O 1
ATOM 1522 N N . LYS B 1 3 ? 57.281 43.781 -1.931 1 64 3 LYS B N 1
ATOM 1523 C CA . LYS B 1 3 ? 56.094 43.844 -1.079 1 64 3 LYS B CA 1
ATOM 1524 C C . LYS B 1 3 ? 54.844 43.844 -1.915 1 64 3 LYS B C 1
ATOM 1526 O O . LYS B 1 3 ? 53.812 43.281 -1.528 1 64 3 LYS B O 1
ATOM 1531 N N . ALA B 1 4 ? 54.938 44.469 -3.047 1 66.5 4 ALA B N 1
ATOM 1532 C CA . ALA B 1 4 ? 53.781 44.562 -3.941 1 66.5 4 ALA B CA 1
ATOM 1533 C C . ALA B 1 4 ? 53.5 43.219 -4.617 1 66.5 4 ALA B C 1
ATOM 1535 O O . ALA B 1 4 ? 52.344 42.875 -4.844 1 66.5 4 ALA B O 1
ATOM 1536 N N . ILE B 1 5 ? 54.531 42.375 -4.809 1 69.44 5 ILE B N 1
ATOM 1537 C CA . ILE B 1 5 ? 54.375 41.062 -5.422 1 69.44 5 ILE B CA 1
ATOM 1538 C C . ILE B 1 5 ? 53.719 40.094 -4.426 1 69.44 5 ILE B C 1
ATOM 1540 O O . ILE B 1 5 ? 52.844 39.312 -4.793 1 69.44 5 ILE B O 1
ATOM 1544 N N . GLY B 1 6 ? 53.969 40.312 -3.141 1 66.62 6 GLY B N 1
ATOM 1545 C CA . GLY B 1 6 ? 53.375 39.469 -2.115 1 66.62 6 GLY B CA 1
ATOM 1546 C C . GLY B 1 6 ? 51.875 39.719 -1.953 1 66.62 6 GLY B C 1
ATOM 1547 O O . GLY B 1 6 ? 51.125 38.75 -1.795 1 66.62 6 GLY B O 1
ATOM 1548 N N . LEU B 1 7 ? 51.562 40.969 -2.145 1 70.5 7 LEU B N 1
ATOM 1549 C CA . LEU B 1 7 ? 50.188 41.344 -1.995 1 70.5 7 LEU B CA 1
ATOM 1550 C C . LEU B 1 7 ? 49.344 40.844 -3.176 1 70.5 7 LEU B C 1
ATOM 1552 O O . LEU B 1 7 ? 48.219 40.344 -2.996 1 70.5 7 LEU B O 1
ATOM 1556 N N . VAL B 1 8 ? 49.906 40.812 -4.371 1 72.44 8 VAL B N 1
ATOM 1557 C CA . VAL B 1 8 ? 49.25 40.312 -5.566 1 72.44 8 VAL B CA 1
ATOM 1558 C C . VAL B 1 8 ? 49.094 38.812 -5.48 1 72.44 8 VAL B C 1
ATOM 1560 O O . VAL B 1 8 ? 48.031 38.25 -5.824 1 72.44 8 VAL B O 1
ATOM 1563 N N . VAL B 1 9 ? 50.031 38.094 -4.859 1 74.81 9 VAL B N 1
ATOM 1564 C CA . VAL B 1 9 ? 49.969 36.656 -4.715 1 74.81 9 VAL B CA 1
ATOM 1565 C C . VAL B 1 9 ? 48.906 36.281 -3.697 1 74.81 9 VAL B C 1
ATOM 1567 O O . VAL B 1 9 ? 48.125 35.344 -3.926 1 74.81 9 VAL B O 1
ATOM 1570 N N . VAL B 1 10 ? 48.781 37.094 -2.635 1 72.94 10 VAL B N 1
ATOM 1571 C CA . VAL B 1 10 ? 47.781 36.812 -1.614 1 72.94 10 VAL B CA 1
ATOM 1572 C C . VAL B 1 10 ? 46.406 37.094 -2.182 1 72.94 10 VAL B C 1
ATOM 1574 O O . VAL B 1 10 ? 45.469 36.281 -1.965 1 72.94 10 VAL B O 1
ATOM 1577 N N . MET B 1 11 ? 46.312 38.125 -3 1 70.19 11 MET B N 1
ATOM 1578 C CA . MET B 1 11 ? 45.031 38.438 -3.613 1 70.19 11 MET B CA 1
ATOM 1579 C C . MET B 1 11 ? 44.625 37.344 -4.629 1 70.19 11 MET B C 1
ATOM 1581 O O . MET B 1 11 ? 43.469 36.969 -4.723 1 70.19 11 MET B O 1
ATOM 1585 N N . MET B 1 12 ? 45.594 36.75 -5.348 1 74 12 MET B N 1
ATOM 1586 C CA . MET B 1 12 ? 45.312 35.688 -6.293 1 74 12 MET B CA 1
ATOM 1587 C C . MET B 1 12 ? 44.938 34.406 -5.562 1 74 12 MET B C 1
ATOM 1589 O O . MET B 1 12 ? 44.031 33.688 -5.992 1 74 12 MET B O 1
ATOM 1593 N N . LEU B 1 13 ? 45.531 34.188 -4.445 1 71.12 13 LEU B N 1
ATOM 1594 C CA . LEU B 1 13 ? 45.219 33 -3.67 1 71.12 13 LEU B CA 1
ATOM 1595 C C . LEU B 1 13 ? 43.812 33.125 -3.059 1 71.12 13 LEU B C 1
ATOM 1597 O O . LEU B 1 13 ? 43.062 32.156 -3.064 1 71.12 13 LEU B O 1
ATOM 1601 N N . VAL B 1 14 ? 43.469 34.312 -2.576 1 71.38 14 VAL B N 1
ATOM 1602 C CA . VAL B 1 14 ? 42.125 34.531 -2.031 1 71.38 14 VAL B CA 1
ATOM 1603 C C . VAL B 1 14 ? 41.094 34.438 -3.146 1 71.38 14 VAL B C 1
ATOM 1605 O O . VAL B 1 14 ? 40.031 33.844 -2.967 1 71.38 14 VAL B O 1
ATOM 1608 N N . ALA B 1 15 ? 41.406 34.969 -4.32 1 70 15 ALA B N 1
ATOM 1609 C CA . ALA B 1 15 ? 40.531 34.844 -5.461 1 70 15 ALA B CA 1
ATOM 1610 C C . ALA B 1 15 ? 40.344 33.406 -5.875 1 70 15 ALA B C 1
ATOM 1612 O O . ALA B 1 15 ? 39.219 32.969 -6.203 1 70 15 ALA B O 1
ATOM 1613 N N . ILE B 1 16 ? 41.344 32.594 -5.82 1 72.38 16 ILE B N 1
ATOM 1614 C CA . ILE B 1 16 ? 41.281 31.172 -6.117 1 72.38 16 ILE B CA 1
ATOM 1615 C C . ILE B 1 16 ? 40.438 30.469 -5.039 1 72.38 16 ILE B C 1
ATOM 1617 O O . ILE B 1 16 ? 39.594 29.625 -5.344 1 72.38 16 ILE B O 1
ATOM 1621 N N . MET B 1 17 ? 40.625 30.812 -3.77 1 67.19 17 MET B N 1
ATOM 1622 C CA . MET B 1 17 ? 39.875 30.203 -2.68 1 67.19 17 MET B CA 1
ATOM 1623 C C . MET B 1 17 ? 38.406 30.562 -2.775 1 67.19 17 MET B C 1
ATOM 1625 O O . MET B 1 17 ? 37.531 29.703 -2.602 1 67.19 17 MET B O 1
ATOM 1629 N N . VAL B 1 18 ? 38.156 31.844 -3.068 1 66.44 18 VAL B N 1
ATOM 1630 C CA . VAL B 1 18 ? 36.75 32.281 -3.225 1 66.44 18 VAL B CA 1
ATOM 1631 C C . VAL B 1 18 ? 36.156 31.656 -4.473 1 66.44 18 VAL B C 1
ATOM 1633 O O . VAL B 1 18 ? 35 31.219 -4.453 1 66.44 18 VAL B O 1
ATOM 1636 N N . GLY B 1 19 ? 36.875 31.484 -5.531 1 63.31 19 GLY B N 1
ATOM 1637 C CA . GLY B 1 19 ? 36.406 30.812 -6.73 1 63.31 19 GLY B CA 1
ATOM 1638 C C . GLY B 1 19 ? 36.094 29.344 -6.508 1 63.31 19 GLY B C 1
ATOM 1639 O O . GLY B 1 19 ? 35.062 28.844 -6.98 1 63.31 19 GLY B O 1
ATOM 1640 N N . THR B 1 20 ? 37.031 28.75 -5.801 1 63.97 20 THR B N 1
ATOM 1641 C CA . THR B 1 20 ? 36.75 27.344 -5.512 1 63.97 20 THR B CA 1
ATOM 1642 C C . THR B 1 20 ? 35.594 27.203 -4.539 1 63.97 20 THR B C 1
ATOM 1644 O O . THR B 1 20 ? 34.812 26.25 -4.633 1 63.97 20 THR B O 1
ATOM 1647 N N . TYR B 1 21 ? 35.469 28.094 -3.52 1 60.5 21 TYR B N 1
ATOM 1648 C CA . TYR B 1 21 ? 34.344 28.078 -2.596 1 60.5 21 TYR B CA 1
ATOM 1649 C C . TYR B 1 21 ? 33.031 28.328 -3.334 1 60.5 21 TYR B C 1
ATOM 1651 O O . TYR B 1 21 ? 32.031 27.625 -3.1 1 60.5 21 TYR B O 1
ATOM 1659 N N . ILE B 1 22 ? 33 29.297 -4.203 1 56.62 22 ILE B N 1
ATOM 1660 C CA . ILE B 1 22 ? 31.828 29.578 -5.012 1 56.62 22 ILE B CA 1
ATOM 1661 C C . ILE B 1 22 ? 31.547 28.406 -5.953 1 56.62 22 ILE B C 1
ATOM 1663 O O . ILE B 1 22 ? 30.406 28 -6.113 1 56.62 22 ILE B O 1
ATOM 1667 N N . LYS B 1 23 ? 32.594 27.828 -6.621 1 56.72 23 LYS B N 1
ATOM 1668 C CA . LYS B 1 23 ? 32.375 26.656 -7.457 1 56.72 23 LYS B CA 1
ATOM 1669 C C . LYS B 1 23 ? 31.844 25.484 -6.637 1 56.72 23 LYS B C 1
ATOM 1671 O O . LYS B 1 23 ? 30.938 24.781 -7.082 1 56.72 23 LYS B O 1
ATOM 1676 N N . ASN B 1 24 ? 32.406 25.25 -5.5 1 54.84 24 ASN B N 1
ATOM 1677 C CA . ASN B 1 24 ? 31.906 24.188 -4.637 1 54.84 24 ASN B CA 1
ATOM 1678 C C . ASN B 1 24 ? 30.484 24.484 -4.148 1 54.84 24 ASN B C 1
ATOM 1680 O O . ASN B 1 24 ? 29.672 23.562 -4.027 1 54.84 24 ASN B O 1
ATOM 1684 N N . GLN B 1 25 ? 30.188 25.703 -3.805 1 47.22 25 GLN B N 1
ATOM 1685 C CA . GLN B 1 25 ? 28.828 26.062 -3.447 1 47.22 25 GLN B CA 1
ATOM 1686 C C . GLN B 1 25 ? 27.891 25.969 -4.652 1 47.22 25 GLN B C 1
ATOM 1688 O O . GLN B 1 25 ? 26.734 25.578 -4.512 1 47.22 25 GLN B O 1
ATOM 1693 N N . ILE B 1 26 ? 28.344 26.406 -5.84 1 45.44 26 ILE B N 1
ATOM 1694 C CA . ILE B 1 26 ? 27.547 26.234 -7.051 1 45.44 26 ILE B CA 1
ATOM 1695 C C . ILE B 1 26 ? 27.391 24.75 -7.355 1 45.44 26 ILE B C 1
ATOM 1697 O O . ILE B 1 26 ? 26.297 24.297 -7.707 1 45.44 26 ILE B O 1
ATOM 1701 N N . GLU B 1 27 ? 28.438 24 -7.336 1 43.44 27 GLU B N 1
ATOM 1702 C CA . GLU B 1 27 ? 28.328 22.562 -7.543 1 43.44 27 GLU B CA 1
ATOM 1703 C C . GLU B 1 27 ? 27.531 21.906 -6.426 1 43.44 27 GLU B C 1
ATOM 1705 O O . GLU B 1 27 ? 26.828 20.922 -6.66 1 43.44 27 GLU B O 1
ATOM 1710 N N . SER B 1 28 ? 27.641 22.438 -5.207 1 41.19 28 SER B N 1
ATOM 1711 C CA . SER B 1 28 ? 26.781 21.891 -4.16 1 41.19 28 SER B CA 1
ATOM 1712 C C . SER B 1 28 ? 25.312 22.266 -4.395 1 41.19 28 SER B C 1
ATOM 1714 O O . SER B 1 28 ? 24.406 21.531 -4.004 1 41.19 28 SER B O 1
ATOM 1716 N N . GLY B 1 29 ? 25.016 23.453 -4.848 1 34.16 29 GLY B N 1
ATOM 1717 C CA . GLY B 1 29 ? 23.656 23.797 -5.238 1 34.16 29 GLY B CA 1
ATOM 1718 C C . GLY B 1 29 ? 23.156 22.984 -6.422 1 34.16 29 GLY B C 1
ATOM 1719 O O . GLY B 1 29 ? 21.953 22.891 -6.648 1 34.16 29 GLY B O 1
ATOM 1720 N N . LYS B 1 30 ? 24.047 22.734 -7.504 1 37.69 30 LYS B N 1
ATOM 1721 C CA . LYS B 1 30 ? 23.609 21.859 -8.594 1 37.69 30 LYS B CA 1
ATOM 1722 C C . LYS B 1 30 ? 23.344 20.438 -8.086 1 37.69 30 LYS B C 1
ATOM 1724 O O . LYS B 1 30 ? 22.609 19.688 -8.734 1 37.69 30 LYS B O 1
ATOM 1729 N N . ALA B 1 31 ? 24.016 19.984 -7.094 1 33.91 31 ALA B N 1
ATOM 1730 C CA . ALA B 1 31 ? 23.734 18.656 -6.551 1 33.91 31 ALA B CA 1
ATOM 1731 C C . ALA B 1 31 ? 22.391 18.625 -5.844 1 33.91 31 ALA B C 1
ATOM 1733 O O . ALA B 1 31 ? 21.672 17.625 -5.918 1 33.91 31 ALA B O 1
ATOM 1734 N N . ILE B 1 32 ? 22.016 19.688 -5.121 1 32.84 32 ILE B N 1
ATOM 1735 C CA . ILE B 1 32 ? 20.688 19.719 -4.539 1 32.84 32 ILE B CA 1
ATOM 1736 C C . ILE B 1 32 ? 19.641 19.859 -5.648 1 32.84 32 ILE B C 1
ATOM 1738 O O . ILE B 1 32 ? 18.609 19.203 -5.617 1 32.84 32 ILE B O 1
ATOM 1742 N N . SER B 1 33 ? 19.781 20.812 -6.637 1 32.84 33 SER B N 1
ATOM 1743 C CA . SER B 1 33 ? 18.828 21 -7.727 1 32.84 33 SER B CA 1
ATOM 1744 C C . SER B 1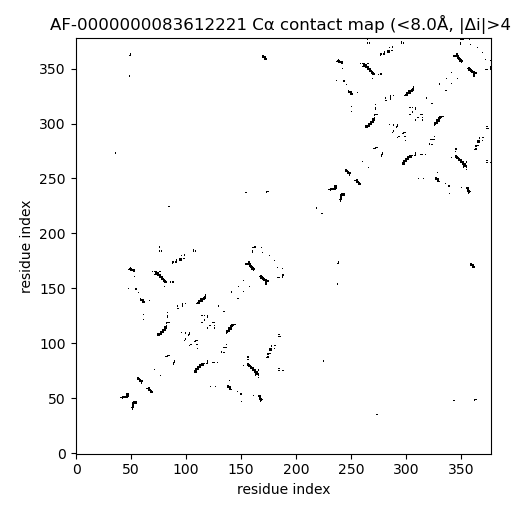 33 ? 18.828 19.797 -8.664 1 32.84 33 SER B C 1
ATOM 1746 O O . SER B 1 33 ? 17.781 19.438 -9.211 1 32.84 33 SER B O 1
ATOM 1748 N N . GLU B 1 34 ? 20 19.25 -9.047 1 30.67 34 GLU B N 1
ATOM 1749 C CA . GLU B 1 34 ? 19.984 18.094 -9.93 1 30.67 34 GLU B CA 1
ATOM 1750 C C . GLU B 1 34 ? 19.359 16.875 -9.234 1 30.67 34 GLU B C 1
ATOM 1752 O O . GLU B 1 34 ? 18.719 16.047 -9.883 1 30.67 34 GLU B O 1
ATOM 1757 N N . ARG B 1 35 ? 19.656 16.625 -7.98 1 31.83 35 ARG B N 1
ATOM 1758 C CA . ARG B 1 35 ? 18.922 15.547 -7.32 1 31.83 35 ARG B CA 1
ATOM 1759 C C . ARG B 1 35 ? 17.469 15.945 -7.082 1 31.83 35 ARG B C 1
ATOM 1761 O O . ARG B 1 35 ? 16.609 15.086 -6.875 1 31.83 35 ARG B O 1
ATOM 1768 N N . ALA B 1 36 ? 17.125 17.125 -6.75 1 35.22 36 ALA B N 1
ATOM 1769 C CA . ALA B 1 36 ? 15.727 17.562 -6.695 1 35.22 36 ALA B CA 1
ATOM 1770 C C . ALA B 1 36 ? 15.078 17.484 -8.078 1 35.22 36 ALA B C 1
ATOM 1772 O O . ALA B 1 36 ? 13.898 17.141 -8.195 1 35.22 36 ALA B O 1
ATOM 1773 N N . VAL B 1 37 ? 15.484 18.203 -9.227 1 35.19 37 VAL B N 1
ATOM 1774 C CA . VAL B 1 37 ? 14.961 18.391 -10.578 1 35.19 37 VAL B CA 1
ATOM 1775 C C . VAL B 1 37 ? 14.836 17.047 -11.281 1 35.19 37 VAL B C 1
ATOM 1777 O O . VAL B 1 37 ? 13.867 16.812 -12.008 1 35.19 37 VAL B O 1
ATOM 1780 N N . SER B 1 38 ? 15.852 16.234 -11.43 1 35.72 38 SER B N 1
ATOM 1781 C CA . SER B 1 38 ? 15.641 15.078 -12.297 1 35.72 38 SER B CA 1
ATOM 1782 C C . SER B 1 38 ? 14.75 14.039 -11.617 1 35.72 38 SER B C 1
ATOM 1784 O O . SER B 1 38 ? 15.133 12.875 -11.492 1 35.72 38 SER B O 1
ATOM 1786 N N . TYR B 1 39 ? 14.203 14.195 -10.586 1 40.94 39 TYR B N 1
ATOM 1787 C CA . TYR B 1 39 ? 13.039 13.367 -10.297 1 40.94 39 TYR B CA 1
ATOM 1788 C C . TYR B 1 39 ? 12.148 13.227 -11.523 1 40.94 39 TYR B C 1
ATOM 1790 O O . TYR B 1 39 ? 10.992 13.664 -11.508 1 40.94 39 TYR B O 1
ATOM 1798 N N . GLU B 1 40 ? 12.5 13.773 -12.57 1 43.56 40 GLU B N 1
ATOM 1799 C CA . GLU B 1 40 ? 11.766 13.234 -13.711 1 43.56 40 GLU B CA 1
ATOM 1800 C C . GLU B 1 40 ? 11.531 11.734 -13.547 1 43.56 40 GLU B C 1
ATOM 1802 O O . GLU B 1 40 ? 12.461 10.938 -13.688 1 43.56 40 GLU B O 1
ATOM 1807 N N . MET B 1 41 ? 10.695 11.406 -12.594 1 52.97 41 MET B N 1
ATOM 1808 C CA . MET B 1 41 ? 10.266 10.008 -12.633 1 52.97 41 MET B CA 1
ATOM 1809 C C . MET B 1 41 ? 10.289 9.477 -14.062 1 52.97 41 MET B C 1
ATOM 1811 O O . MET B 1 41 ? 9.555 9.961 -14.922 1 52.97 41 MET B O 1
ATOM 1815 N N . ASP B 1 42 ? 11.508 9.219 -14.562 1 59.56 42 ASP B N 1
ATOM 1816 C CA . ASP B 1 42 ? 11.562 8.586 -15.875 1 59.56 42 ASP B CA 1
ATOM 1817 C C . ASP B 1 42 ? 10.578 7.418 -15.969 1 59.56 42 ASP B C 1
ATOM 1819 O O . ASP B 1 42 ? 10.859 6.324 -15.469 1 59.56 42 ASP B O 1
ATOM 1823 N N . LEU B 1 43 ? 9.375 7.742 -16.328 1 64.38 43 LEU B N 1
ATOM 1824 C CA . LEU B 1 43 ? 8.32 6.746 -16.484 1 64.38 43 LEU B CA 1
ATOM 1825 C C . LEU B 1 43 ? 8.797 5.586 -17.359 1 64.38 43 LEU B C 1
ATOM 1827 O O . LEU B 1 43 ? 8.188 4.52 -17.359 1 64.38 43 LEU B O 1
ATOM 1831 N N . ASN B 1 44 ? 9.922 5.789 -17.969 1 69.56 44 ASN B N 1
ATOM 1832 C CA . ASN B 1 44 ? 10.398 4.699 -18.812 1 69.56 44 ASN B CA 1
ATOM 1833 C C . ASN B 1 44 ? 11.336 3.762 -18.047 1 69.56 44 ASN B C 1
ATOM 1835 O O . ASN B 1 44 ? 11.773 2.744 -18.594 1 69.56 44 ASN B O 1
ATOM 1839 N N . LYS B 1 45 ? 11.516 4.176 -16.891 1 83.19 45 LYS B N 1
ATOM 1840 C CA . LYS B 1 45 ? 12.336 3.301 -16.062 1 83.19 45 LYS B CA 1
ATOM 1841 C C . LYS B 1 45 ? 11.477 2.465 -15.117 1 83.19 45 LYS B C 1
ATOM 1843 O O . LYS B 1 45 ? 10.391 2.887 -14.727 1 83.19 45 LYS B O 1
ATOM 1848 N N . GLU B 1 46 ? 12.008 1.298 -14.875 1 92.62 46 GLU B N 1
ATOM 1849 C CA . GLU B 1 46 ? 11.344 0.434 -13.898 1 92.62 46 GLU B CA 1
ATOM 1850 C C . GLU B 1 46 ? 11.312 1.079 -12.516 1 92.62 46 GLU B C 1
ATOM 1852 O O . GLU B 1 46 ? 12.266 1.746 -12.117 1 92.62 46 GLU B O 1
ATOM 1857 N N . GLY B 1 47 ? 10.172 0.958 -11.891 1 92.75 47 GLY B N 1
ATOM 1858 C CA . GLY B 1 47 ? 10 1.443 -10.531 1 92.75 47 GLY B CA 1
ATOM 1859 C C . GLY B 1 47 ? 8.656 1.082 -9.938 1 92.75 47 GLY B C 1
ATOM 1860 O O . GLY B 1 47 ? 7.895 0.312 -10.531 1 92.75 47 GLY B O 1
ATOM 1861 N N . LEU B 1 48 ? 8.375 1.591 -8.75 1 93.88 48 LEU B N 1
ATOM 1862 C CA . LEU B 1 48 ? 7.18 1.155 -8.039 1 93.88 48 LEU B CA 1
ATOM 1863 C C . LEU B 1 48 ? 6.164 2.291 -7.941 1 93.88 48 LEU B C 1
ATOM 1865 O O . LEU B 1 48 ? 5.055 2.094 -7.445 1 93.88 48 LEU B O 1
ATOM 1869 N N . GLU B 1 49 ? 6.523 3.393 -8.453 1 88.56 49 GLU B N 1
ATOM 1870 C CA . GLU B 1 49 ? 5.602 4.523 -8.414 1 88.56 49 GLU B CA 1
ATOM 1871 C C . GLU B 1 49 ? 4.516 4.387 -9.477 1 88.56 49 GLU B C 1
ATOM 1873 O O . GLU B 1 49 ? 4.719 3.727 -10.5 1 88.56 49 GLU B O 1
ATOM 1878 N N . LYS B 1 50 ? 3.398 5.031 -9.195 1 90.31 50 LYS B N 1
ATOM 1879 C CA . LYS B 1 50 ? 2.314 5.027 -10.18 1 90.31 50 LYS B CA 1
ATOM 1880 C C . LYS B 1 50 ? 2.814 5.461 -11.555 1 90.31 50 LYS B C 1
ATOM 1882 O O . LYS B 1 50 ? 3.473 6.492 -11.68 1 90.31 50 LYS B O 1
ATOM 1887 N N . GLY B 1 51 ? 2.529 4.652 -12.516 1 91.94 51 GLY B N 1
ATOM 1888 C CA . GLY B 1 51 ? 2.857 4.988 -13.891 1 91.94 51 GLY B CA 1
ATOM 1889 C C . GLY B 1 51 ? 4.18 4.402 -14.352 1 91.94 51 GLY B C 1
ATOM 1890 O O . GLY B 1 51 ? 4.473 4.375 -15.547 1 91.94 51 GLY B O 1
ATOM 1891 N N . GLN B 1 52 ? 4.988 3.932 -13.516 1 93.62 52 GLN B N 1
ATOM 1892 C CA . GLN B 1 52 ? 6.281 3.357 -13.875 1 93.62 52 GLN B CA 1
ATOM 1893 C C . GLN B 1 52 ? 6.129 1.909 -14.328 1 93.62 52 GLN B C 1
ATOM 1895 O O . GLN B 1 52 ? 5.156 1.238 -13.977 1 93.62 52 GLN B O 1
ATOM 1900 N N . LEU B 1 53 ? 7.059 1.479 -15.109 1 96.69 53 LEU B N 1
ATOM 1901 C CA . LEU B 1 53 ? 7.105 0.079 -15.516 1 96.69 53 LEU B CA 1
ATOM 1902 C C . LEU B 1 53 ? 7.406 -0.821 -14.32 1 96.69 53 LEU B C 1
ATOM 1904 O O . LEU B 1 53 ? 8.336 -0.557 -13.555 1 96.69 53 LEU B O 1
ATOM 1908 N N . ALA B 1 54 ? 6.555 -1.827 -14.203 1 98.19 54 ALA B N 1
ATOM 1909 C CA . ALA B 1 54 ? 6.793 -2.785 -13.125 1 98.19 54 ALA B CA 1
ATOM 1910 C C . ALA B 1 54 ? 8.117 -3.514 -13.32 1 98.19 54 ALA B C 1
ATOM 1912 O O . ALA B 1 54 ? 8.438 -3.945 -14.43 1 98.19 54 ALA B O 1
ATOM 1913 N N . PRO B 1 55 ? 8.891 -3.658 -12.234 1 98.19 55 PRO B N 1
ATOM 1914 C CA . PRO B 1 55 ? 10.117 -4.449 -12.375 1 98.19 55 PRO B CA 1
ATOM 1915 C C . PRO B 1 55 ? 9.852 -5.859 -12.898 1 98.19 55 PRO B C 1
ATOM 1917 O O . PRO B 1 55 ? 9 -6.57 -12.359 1 98.19 55 PRO B O 1
ATOM 1920 N N . ASP B 1 56 ? 10.594 -6.219 -13.898 1 98.38 56 ASP B N 1
ATOM 1921 C CA . ASP B 1 56 ? 10.375 -7.516 -14.523 1 98.38 56 ASP B CA 1
ATOM 1922 C C . ASP B 1 56 ? 11.031 -8.633 -13.711 1 98.38 56 ASP B C 1
ATOM 1924 O O . ASP B 1 56 ? 11.922 -8.375 -12.898 1 98.38 56 ASP B O 1
ATOM 1928 N N . PHE B 1 57 ? 10.531 -9.82 -13.922 1 98.69 57 PHE B N 1
ATOM 1929 C CA . PHE B 1 57 ? 11.133 -11.016 -13.336 1 98.69 57 PHE B CA 1
ATOM 1930 C C . PHE B 1 57 ? 10.75 -12.258 -14.141 1 98.69 57 PHE B C 1
ATOM 1932 O O . PHE B 1 57 ? 9.82 -12.227 -14.945 1 98.69 57 PHE B O 1
ATOM 1939 N N . THR B 1 58 ? 11.523 -13.312 -13.984 1 98.75 58 THR B N 1
ATOM 1940 C CA . THR B 1 58 ? 11.195 -14.664 -14.422 1 98.75 58 THR B CA 1
ATOM 1941 C C . THR B 1 58 ? 11.258 -15.641 -13.25 1 98.75 58 THR B C 1
ATOM 1943 O O . THR B 1 58 ? 12.258 -15.688 -12.523 1 98.75 58 THR B O 1
ATOM 1946 N N . LEU B 1 59 ? 10.148 -16.344 -13.055 1 98.69 59 LEU B N 1
ATOM 1947 C CA . LEU B 1 59 ? 10.062 -17.312 -11.969 1 98.69 59 LEU B CA 1
ATOM 1948 C C . LEU B 1 59 ? 9.422 -18.609 -12.445 1 98.69 59 LEU B C 1
ATOM 1950 O O . LEU B 1 59 ? 8.727 -18.625 -13.461 1 98.69 59 LEU B O 1
ATOM 1954 N N . GLN B 1 60 ? 9.719 -19.656 -11.703 1 98.44 60 GLN B N 1
ATOM 1955 C CA . GLN B 1 60 ? 9 -20.906 -11.914 1 98.44 60 GLN B CA 1
ATOM 1956 C C . GLN B 1 60 ? 7.664 -20.906 -11.172 1 98.44 60 GLN B C 1
ATOM 1958 O O . GLN B 1 60 ? 7.566 -20.406 -10.055 1 98.44 60 GLN B O 1
ATOM 1963 N N . THR B 1 61 ? 6.68 -21.5 -11.852 1 98.75 61 THR B N 1
ATOM 1964 C CA . THR B 1 61 ? 5.379 -21.625 -11.203 1 98.75 61 THR B CA 1
ATOM 1965 C C . THR B 1 61 ? 5.242 -22.984 -10.531 1 98.75 61 THR B C 1
ATOM 1967 O O . THR B 1 61 ? 6.062 -23.875 -10.758 1 98.75 61 THR B O 1
ATOM 1970 N N . LEU B 1 62 ? 4.238 -23.062 -9.719 1 98.31 62 LEU B N 1
ATOM 1971 C CA . LEU B 1 62 ? 3.943 -24.328 -9.039 1 98.31 62 LEU B CA 1
ATOM 1972 C C . LEU B 1 62 ? 3.656 -25.422 -10.055 1 98.31 62 LEU B C 1
ATOM 1974 O O . LEU B 1 62 ? 3.949 -26.594 -9.797 1 98.31 62 LEU B O 1
ATOM 1978 N N . SER B 1 63 ? 3.152 -25.109 -11.188 1 97.31 63 SER B N 1
ATOM 1979 C CA . SER B 1 63 ? 2.832 -26.078 -12.234 1 97.31 63 SER B CA 1
ATOM 1980 C C . SER B 1 63 ? 4.07 -26.453 -13.039 1 97.31 63 SER B C 1
ATOM 1982 O O . SER B 1 63 ? 4.008 -27.297 -13.93 1 97.31 63 SER B O 1
ATOM 1984 N N . GLY B 1 64 ? 5.156 -25.766 -12.82 1 97.31 64 GLY B N 1
ATOM 1985 C CA . GLY B 1 64 ? 6.402 -26.125 -13.477 1 97.31 64 GLY B CA 1
ATOM 1986 C C . GLY B 1 64 ? 6.699 -25.266 -14.688 1 97.31 64 GLY B C 1
ATOM 1987 O O . GLY B 1 64 ? 7.664 -25.516 -15.414 1 97.31 64 GLY B O 1
ATOM 1988 N N . GLU B 1 65 ? 5.949 -24.25 -14.922 1 97.75 65 GLU B N 1
ATOM 1989 C CA . GLU B 1 65 ? 6.152 -23.359 -16.047 1 97.75 65 GLU B CA 1
ATOM 1990 C C . GLU B 1 65 ? 7.02 -22.172 -15.672 1 97.75 65 GLU B C 1
ATOM 1992 O O . GLU B 1 65 ? 7.016 -21.734 -14.516 1 97.75 65 GLU B O 1
ATOM 1997 N N . SER B 1 66 ? 7.785 -21.703 -16.703 1 98.5 66 SER B N 1
ATOM 1998 C CA . SER B 1 66 ? 8.484 -20.438 -16.531 1 98.5 66 SER B CA 1
ATOM 1999 C C . SER B 1 66 ? 7.57 -19.266 -16.812 1 98.5 66 SER B C 1
ATOM 2001 O O . SER B 1 66 ? 6.902 -19.219 -17.844 1 98.5 66 SER B O 1
ATOM 2003 N N . LEU B 1 67 ? 7.516 -18.344 -15.914 1 98.69 67 LEU B N 1
ATOM 2004 C CA . LEU B 1 67 ? 6.645 -17.172 -16.016 1 98.69 67 LEU B CA 1
ATOM 2005 C C . LEU B 1 67 ? 7.457 -15.883 -15.984 1 98.69 67 LEU B C 1
ATOM 2007 O O . LEU B 1 67 ? 8.266 -15.68 -15.078 1 98.69 67 LEU B O 1
ATOM 2011 N N . THR B 1 68 ? 7.305 -15.102 -17 1 98.88 68 THR B N 1
ATOM 2012 C CA . THR B 1 68 ? 7.934 -13.789 -17.094 1 98.88 68 THR B CA 1
ATOM 2013 C C . THR B 1 68 ? 6.879 -12.68 -17.094 1 98.88 68 THR B C 1
ATOM 2015 O O . THR B 1 68 ? 5.961 -12.695 -17.922 1 98.88 68 THR B O 1
ATOM 2018 N N . LEU B 1 69 ? 7.047 -11.656 -16.234 1 98.81 69 LEU B N 1
ATOM 2019 C CA . LEU B 1 69 ? 6.016 -10.641 -16.062 1 98.81 69 LEU B CA 1
ATOM 2020 C C . LEU B 1 69 ? 5.789 -9.875 -17.359 1 98.81 69 LEU B C 1
ATOM 2022 O O . LEU B 1 69 ? 4.645 -9.633 -17.766 1 98.81 69 LEU B O 1
ATOM 2026 N N . SER B 1 70 ? 6.855 -9.5 -18.031 1 98.06 70 SER B N 1
ATOM 2027 C CA . SER B 1 70 ? 6.754 -8.617 -19.188 1 98.06 70 SER B CA 1
ATOM 2028 C C . SER B 1 70 ? 6.027 -9.305 -20.344 1 98.06 70 SER B C 1
ATOM 2030 O O . SER B 1 70 ? 5.625 -8.648 -21.312 1 98.06 70 SER B O 1
ATOM 2032 N N . GLU B 1 71 ? 5.883 -10.617 -20.281 1 98.25 71 GLU B N 1
ATOM 2033 C CA . GLU B 1 71 ? 5.18 -11.352 -21.328 1 98.25 71 GLU B CA 1
ATOM 2034 C C . GLU B 1 71 ? 3.672 -11.148 -21.219 1 98.25 71 GLU B C 1
ATOM 2036 O O . GLU B 1 71 ? 2.93 -11.516 -22.141 1 98.25 71 GLU B O 1
ATOM 2041 N N . PHE B 1 72 ? 3.219 -10.508 -20.188 1 98.31 72 PHE B N 1
ATOM 2042 C CA . PHE B 1 72 ? 1.79 -10.281 -20 1 98.31 72 PHE B CA 1
ATOM 2043 C C . PHE B 1 72 ? 1.377 -8.922 -20.531 1 98.31 72 PHE B C 1
ATOM 2045 O O . PHE B 1 72 ? 0.226 -8.508 -20.391 1 98.31 72 PHE B O 1
ATOM 2052 N N . LYS B 1 73 ? 2.322 -8.188 -21.094 1 97.12 73 LYS B N 1
ATOM 2053 C CA . LYS B 1 73 ? 1.914 -6.945 -21.734 1 97.12 73 LYS B CA 1
ATOM 2054 C C . LYS B 1 73 ? 0.738 -7.176 -22.688 1 97.12 73 LYS B C 1
ATOM 2056 O O . LYS B 1 73 ? 0.706 -8.172 -23.406 1 97.12 73 LYS B O 1
ATOM 2061 N N . GLY B 1 74 ? -0.201 -6.254 -22.672 1 97.75 74 GLY B N 1
ATOM 2062 C CA . GLY B 1 74 ? -1.454 -6.43 -23.375 1 97.75 74 GLY B CA 1
ATOM 2063 C C . GLY B 1 74 ? -2.596 -6.871 -22.484 1 97.75 74 GLY B C 1
ATOM 2064 O O . GLY B 1 74 ? -3.764 -6.785 -22.859 1 97.75 74 GLY B O 1
ATOM 2065 N N . LYS B 1 75 ? -2.246 -7.348 -21.281 1 97.94 75 LYS B N 1
ATOM 2066 C CA . LYS B 1 75 ? -3.207 -7.746 -20.25 1 97.94 75 LYS B CA 1
ATOM 2067 C C . LYS B 1 75 ? -3.002 -6.949 -18.969 1 97.94 75 LYS B C 1
ATOM 2069 O O . LYS B 1 75 ? -1.883 -6.527 -18.672 1 97.94 75 LYS B O 1
ATOM 2074 N N . LYS B 1 76 ? -4.125 -6.766 -18.281 1 98.62 76 LYS B N 1
ATOM 2075 C CA . LYS B 1 76 ? -3.994 -6.297 -16.906 1 98.62 76 LYS B CA 1
ATOM 2076 C C . LYS B 1 76 ? -3.479 -7.406 -16 1 98.62 76 LYS B C 1
ATOM 2078 O O . LYS B 1 76 ? -3.77 -8.586 -16.219 1 98.62 76 LYS B O 1
ATOM 2083 N N . VAL B 1 77 ? -2.668 -6.992 -15.016 1 98.88 77 VAL B N 1
ATOM 2084 C CA . VAL B 1 77 ? -2.129 -8 -14.109 1 98.88 77 VAL B CA 1
ATOM 2085 C C . VAL B 1 77 ? -2.367 -7.578 -12.664 1 98.88 77 VAL B C 1
ATOM 2087 O O . VAL B 1 77 ? -2.086 -6.438 -12.289 1 98.88 77 VAL B O 1
ATOM 2090 N N . VAL B 1 78 ? -2.971 -8.422 -11.883 1 98.88 78 VAL B N 1
ATOM 2091 C CA . VAL B 1 78 ? -2.992 -8.344 -10.43 1 98.88 78 VAL B CA 1
ATOM 2092 C C . VAL B 1 78 ? -1.846 -9.172 -9.852 1 98.88 78 VAL B C 1
ATOM 2094 O O . VAL B 1 78 ? -1.899 -10.406 -9.844 1 98.88 78 VAL B O 1
ATOM 2097 N N . LEU B 1 79 ? -0.814 -8.484 -9.406 1 98.94 79 LEU B N 1
ATOM 2098 C CA . LEU B 1 79 ? 0.376 -9.117 -8.844 1 98.94 79 LEU B CA 1
ATOM 2099 C C . LEU B 1 79 ? 0.314 -9.133 -7.32 1 98.94 79 LEU B C 1
ATOM 2101 O O . LEU B 1 79 ? 0.433 -8.086 -6.676 1 98.94 79 LEU B O 1
ATOM 2105 N N . ASN B 1 80 ? 0.176 -10.344 -6.785 1 98.88 80 ASN B N 1
ATOM 2106 C CA . ASN B 1 80 ? -0.162 -10.477 -5.375 1 98.88 80 ASN B CA 1
ATOM 2107 C C . ASN B 1 80 ? 0.917 -11.242 -4.613 1 98.88 80 ASN B C 1
ATOM 2109 O O . ASN B 1 80 ? 1.211 -12.398 -4.93 1 98.88 80 ASN B O 1
ATOM 2113 N N . PHE B 1 81 ? 1.483 -10.641 -3.613 1 98.81 81 PHE B N 1
ATOM 2114 C CA . PHE B 1 81 ? 2.484 -11.25 -2.746 1 98.81 81 PHE B CA 1
ATOM 2115 C C . PHE B 1 81 ? 1.832 -11.852 -1.508 1 98.81 81 PHE B C 1
ATOM 2117 O O . PHE B 1 81 ? 1.054 -11.188 -0.822 1 98.81 81 PHE B O 1
ATOM 2124 N N . TRP B 1 82 ? 2.244 -13.117 -1.223 1 98.5 82 TRP B N 1
ATOM 2125 C CA . TRP B 1 82 ? 1.533 -13.812 -0.155 1 98.5 82 TRP B CA 1
ATOM 2126 C C . TRP B 1 82 ? 2.385 -14.938 0.423 1 98.5 82 TRP B C 1
ATOM 2128 O O . TRP B 1 82 ? 3.471 -15.227 -0.084 1 98.5 82 TRP B O 1
ATOM 2138 N N . ALA B 1 83 ? 1.92 -15.539 1.525 1 98.31 83 ALA B N 1
ATOM 2139 C CA . ALA B 1 83 ? 2.5 -16.719 2.158 1 98.31 83 ALA B CA 1
ATOM 2140 C C . ALA B 1 83 ? 1.424 -17.562 2.834 1 98.31 83 ALA B C 1
ATOM 2142 O O . ALA B 1 83 ? 0.353 -17.062 3.178 1 98.31 83 ALA B O 1
ATOM 2143 N N . THR B 1 84 ? 1.78 -18.859 3.072 1 98.12 84 THR B N 1
ATOM 2144 C CA . THR B 1 84 ? 0.787 -19.797 3.582 1 98.12 84 THR B CA 1
ATOM 2145 C C . THR B 1 84 ? 0.499 -19.531 5.059 1 98.12 84 THR B C 1
ATOM 2147 O O . THR B 1 84 ? -0.563 -19.891 5.562 1 98.12 84 THR B O 1
ATOM 2150 N N . TRP B 1 85 ? 1.415 -18.891 5.797 1 94.88 85 TRP B N 1
ATOM 2151 C CA . TRP B 1 85 ? 1.298 -18.703 7.238 1 94.88 85 TRP B CA 1
ATOM 2152 C C . TRP B 1 85 ? 0.689 -17.344 7.559 1 94.88 85 TRP B C 1
ATOM 2154 O O . TRP B 1 85 ? 0.673 -16.922 8.719 1 94.88 85 TRP B O 1
ATOM 2164 N N . CYS B 1 86 ? 0.216 -16.688 6.617 1 94.12 86 CYS B N 1
ATOM 2165 C CA . CYS B 1 86 ? -0.297 -15.336 6.789 1 94.12 86 CYS B CA 1
ATOM 2166 C C . CYS B 1 86 ? -1.819 -15.336 6.863 1 94.12 86 CYS B C 1
ATOM 2168 O O . CYS B 1 86 ? -2.496 -15.523 5.852 1 94.12 86 CYS B O 1
ATOM 2170 N N . PRO B 1 87 ? -2.445 -14.977 7.926 1 94.25 87 PRO B N 1
ATOM 2171 C CA . PRO B 1 87 ? -3.896 -15.086 8.094 1 94.25 87 PRO B CA 1
ATOM 2172 C C . PRO B 1 87 ? -4.668 -14.18 7.133 1 94.25 87 PRO B C 1
ATOM 2174 O O . PRO B 1 87 ? -5.609 -14.633 6.477 1 94.25 87 PRO B O 1
ATOM 2177 N N . PRO B 1 88 ? -4.258 -12.914 7.004 1 94.69 88 PRO B N 1
ATOM 2178 C CA . PRO B 1 88 ? -5.008 -12.109 6.043 1 94.69 88 PRO B CA 1
ATOM 2179 C C . PRO B 1 88 ? -4.852 -12.602 4.605 1 94.69 88 PRO B C 1
ATOM 2181 O O . PRO B 1 88 ? -5.75 -12.406 3.781 1 94.69 88 PRO B O 1
ATOM 2184 N N . CYS B 1 89 ? -3.742 -13.195 4.277 1 97.38 89 CYS B N 1
ATOM 2185 C CA . CYS B 1 89 ? -3.588 -13.812 2.963 1 97.38 89 CYS B CA 1
ATOM 2186 C C . CYS B 1 89 ? -4.602 -14.93 2.76 1 97.38 89 CYS B C 1
ATOM 2188 O O . CYS B 1 89 ? -5.223 -15.023 1.701 1 97.38 89 CYS B O 1
ATOM 2190 N N . LYS B 1 90 ? -4.684 -15.711 3.828 1 97.88 90 LYS B N 1
ATOM 2191 C CA . LYS B 1 90 ? -5.656 -16.797 3.781 1 97.88 90 LYS B CA 1
ATOM 2192 C C . LYS B 1 90 ? -7.07 -16.25 3.57 1 97.88 90 LYS B C 1
ATOM 2194 O O . LYS B 1 90 ? -7.852 -16.828 2.807 1 97.88 90 LYS B O 1
ATOM 2199 N N . GLU B 1 91 ? -7.398 -15.18 4.227 1 96 91 GLU B N 1
ATOM 2200 C CA . GLU B 1 91 ? -8.711 -14.547 4.113 1 96 91 GLU B CA 1
ATOM 2201 C C . GLU B 1 91 ? -8.945 -14.016 2.703 1 96 91 GLU B C 1
ATOM 2203 O O . GLU B 1 91 ? -10.078 -14.023 2.215 1 96 91 GLU B O 1
ATOM 2208 N N . GLU B 1 92 ? -7.949 -13.609 2.076 1 98.06 92 GLU B N 1
ATOM 2209 C CA . GLU B 1 92 ? -8.023 -12.969 0.77 1 98.06 92 GLU B CA 1
ATOM 2210 C C . GLU B 1 92 ? -8.188 -13.992 -0.347 1 98.06 92 GLU B C 1
ATOM 2212 O O . GLU B 1 92 ? -8.812 -13.711 -1.374 1 98.06 92 GLU B O 1
ATOM 2217 N N . MET B 1 93 ? -7.699 -15.219 -0.189 1 98.81 93 MET B N 1
ATOM 2218 C CA . MET B 1 93 ? -7.535 -16.188 -1.273 1 98.81 93 MET B CA 1
ATOM 2219 C C . MET B 1 93 ? -8.875 -16.5 -1.922 1 98.81 93 MET B C 1
ATOM 2221 O O . MET B 1 93 ? -9 -16.484 -3.148 1 98.81 93 MET B O 1
ATOM 2225 N N . PRO B 1 94 ? -9.945 -16.75 -1.148 1 98.81 94 PRO B N 1
ATOM 2226 C CA . PRO B 1 94 ? -11.211 -17.031 -1.821 1 98.81 94 PRO B CA 1
ATOM 2227 C C . PRO B 1 94 ? -11.695 -15.859 -2.688 1 98.81 94 PRO B C 1
ATOM 2229 O O . PRO B 1 94 ? -12.297 -16.078 -3.74 1 98.81 94 PRO B O 1
ATOM 2232 N N . HIS B 1 95 ? -11.445 -14.656 -2.283 1 98.62 95 HIS B N 1
ATOM 2233 C CA . HIS B 1 95 ? -11.852 -13.484 -3.049 1 98.62 95 HIS B CA 1
ATOM 2234 C C . HIS B 1 95 ? -11.07 -13.375 -4.352 1 98.62 95 HIS B C 1
ATOM 2236 O O . HIS B 1 95 ? -11.633 -13.039 -5.395 1 98.62 95 HIS B O 1
ATOM 2242 N N . LEU B 1 96 ? -9.758 -13.648 -4.277 1 98.81 96 LEU B N 1
ATOM 2243 C CA . LEU B 1 96 ? -8.945 -13.672 -5.488 1 98.81 96 LEU B CA 1
ATOM 2244 C C . LEU B 1 96 ? -9.453 -14.727 -6.465 1 98.81 96 LEU B C 1
ATOM 2246 O O . LEU B 1 96 ? -9.609 -14.461 -7.656 1 98.81 96 LEU B O 1
ATOM 2250 N N . GLN B 1 97 ? -9.695 -15.906 -5.953 1 98.88 97 GLN B N 1
ATOM 2251 C CA . GLN B 1 97 ? -10.133 -17.016 -6.797 1 98.88 97 GLN B CA 1
ATOM 2252 C C . GLN B 1 97 ? -11.492 -16.719 -7.434 1 98.88 97 GLN B C 1
ATOM 2254 O O . GLN B 1 97 ? -11.68 -16.953 -8.633 1 98.88 97 GLN B O 1
ATOM 2259 N N . GLU B 1 98 ? -12.406 -16.203 -6.625 1 98.38 98 GLU B N 1
ATOM 2260 C CA . GLU B 1 98 ? -13.734 -15.875 -7.145 1 98.38 98 GLU B CA 1
ATOM 2261 C C . GLU B 1 98 ? -13.656 -14.812 -8.234 1 98.38 98 GLU B C 1
ATOM 2263 O O . GLU B 1 98 ? -14.305 -14.93 -9.273 1 98.38 98 GLU B O 1
ATOM 2268 N N . PHE B 1 99 ? -12.953 -13.812 -7.996 1 98.5 99 PHE B N 1
ATOM 2269 C CA . PHE B 1 99 ? -12.758 -12.766 -8.984 1 98.5 99 PHE B CA 1
ATOM 2270 C C . PHE B 1 99 ? -12.172 -13.328 -10.273 1 98.5 99 PHE B C 1
ATOM 2272 O O . PHE B 1 99 ? -12.633 -13.016 -11.367 1 98.5 99 PHE B O 1
ATOM 2279 N N . TYR B 1 100 ? -11.125 -14.117 -10.125 1 98.31 100 TYR B N 1
ATOM 2280 C CA . TYR B 1 100 ? -10.422 -14.695 -11.266 1 98.31 100 TYR B CA 1
ATOM 2281 C C . TYR B 1 100 ? -11.375 -15.531 -12.117 1 98.31 100 TYR B C 1
ATOM 2283 O O . TYR B 1 100 ? -11.375 -15.422 -13.344 1 98.31 100 TYR B O 1
ATOM 2291 N N . GLU B 1 101 ? -12.148 -16.297 -11.523 1 97.81 101 GLU B N 1
ATOM 2292 C CA . GLU B 1 101 ? -13.094 -17.172 -12.211 1 97.81 101 GLU B CA 1
ATOM 2293 C C . GLU B 1 101 ? -14.18 -16.375 -12.914 1 97.81 101 GLU B C 1
ATOM 2295 O O . GLU B 1 101 ? -14.547 -16.672 -14.055 1 97.81 101 GLU B O 1
ATOM 2300 N N . GLU B 1 102 ? -14.586 -15.375 -12.289 1 97.06 102 GLU B N 1
ATOM 2301 C CA . GLU B 1 102 ? -15.758 -14.656 -12.781 1 97.06 102 GLU B CA 1
ATOM 2302 C C . GLU B 1 102 ? -15.367 -13.602 -13.812 1 97.06 102 GLU B C 1
ATOM 2304 O O . GLU B 1 102 ? -16.094 -13.367 -14.781 1 97.06 102 GLU B O 1
ATOM 2309 N N . TYR B 1 103 ? -14.164 -13.031 -13.625 1 95.88 103 TYR B N 1
ATOM 2310 C CA . TYR B 1 103 ? -13.93 -11.812 -14.383 1 95.88 103 TYR B CA 1
ATOM 2311 C C . TYR B 1 103 ? -12.594 -11.867 -15.109 1 95.88 103 TYR B C 1
ATOM 2313 O O . TYR B 1 103 ? -12.273 -10.992 -15.914 1 95.88 103 TYR B O 1
ATOM 2321 N N . GLY B 1 104 ? -11.789 -12.867 -14.859 1 94.75 104 GLY B N 1
ATOM 2322 C CA . GLY B 1 104 ? -10.453 -12.93 -15.438 1 94.75 104 GLY B CA 1
ATOM 2323 C C . GLY B 1 104 ? -10.453 -12.758 -16.953 1 94.75 104 GLY B C 1
ATOM 2324 O O . GLY B 1 104 ? -9.758 -11.891 -17.469 1 94.75 104 GLY B O 1
ATOM 2325 N N . GLU B 1 105 ? -11.234 -13.492 -17.562 1 94.31 105 GLU B N 1
ATOM 2326 C CA . GLU B 1 105 ? -11.305 -13.43 -19.031 1 94.31 105 GLU B CA 1
ATOM 2327 C C . GLU B 1 105 ? -12.055 -12.188 -19.484 1 94.31 105 GLU B C 1
ATOM 2329 O O . GLU B 1 105 ? -11.594 -11.477 -20.375 1 94.31 105 GLU B O 1
ATOM 2334 N N . GLU B 1 106 ? -13.18 -11.867 -18.859 1 93.88 106 GLU B N 1
ATOM 2335 C CA . GLU B 1 106 ? -14.039 -10.75 -19.266 1 93.88 106 GLU B CA 1
ATOM 2336 C C . GLU B 1 106 ? -13.289 -9.422 -19.156 1 93.88 106 GLU B C 1
ATOM 2338 O O . GLU B 1 106 ? -13.414 -8.57 -20.047 1 93.88 106 GLU B O 1
ATOM 2343 N N . ASP B 1 107 ? -12.477 -9.312 -18.172 1 94.19 107 ASP B N 1
ATOM 2344 C CA . ASP B 1 107 ? -11.789 -8.047 -17.906 1 94.19 107 ASP B CA 1
ATOM 2345 C C . ASP B 1 107 ? -10.367 -8.07 -18.469 1 94.19 107 ASP B C 1
ATOM 2347 O O . ASP B 1 107 ? -9.602 -7.125 -18.281 1 94.19 107 ASP B O 1
ATOM 2351 N N . ASN B 1 108 ? -10.047 -9.133 -19.156 1 97 108 ASN B N 1
ATOM 2352 C CA . ASN B 1 108 ? -8.703 -9.297 -19.703 1 97 108 ASN B CA 1
ATOM 2353 C C . ASN B 1 108 ? -7.633 -9.078 -18.641 1 97 108 ASN B C 1
ATOM 2355 O O . ASN B 1 108 ? -6.723 -8.266 -18.828 1 97 108 ASN B O 1
ATOM 2359 N N . VAL B 1 109 ? -7.793 -9.766 -17.5 1 98.19 109 VAL B N 1
ATOM 2360 C CA . VAL B 1 109 ? -6.891 -9.594 -16.359 1 98.19 109 VAL B CA 1
ATOM 2361 C C . VAL B 1 109 ? -6.32 -10.953 -15.953 1 98.19 109 VAL B C 1
ATOM 2363 O O . VAL B 1 109 ? -7.035 -11.961 -15.953 1 98.19 109 VAL B O 1
ATOM 2366 N N . GLU B 1 110 ? -5.039 -10.984 -15.695 1 98.5 110 GLU B N 1
ATOM 2367 C CA . GLU B 1 110 ? -4.391 -12.125 -15.062 1 98.5 110 GLU B CA 1
ATOM 2368 C C . GLU B 1 110 ? -4.094 -11.852 -13.594 1 98.5 110 GLU B C 1
ATOM 2370 O O . GLU B 1 110 ? -3.781 -10.727 -13.211 1 98.5 110 GLU B O 1
ATOM 2375 N N . ILE B 1 111 ? -4.266 -12.852 -12.781 1 98.81 111 ILE B N 1
ATOM 2376 C CA . ILE B 1 111 ? -3.766 -12.82 -11.406 1 98.81 111 ILE B CA 1
ATOM 2377 C C . ILE B 1 111 ? -2.525 -13.703 -11.289 1 98.81 111 ILE B C 1
ATOM 2379 O O . ILE B 1 111 ? -2.521 -14.844 -11.766 1 98.81 111 ILE B O 1
ATOM 2383 N N . ILE B 1 112 ? -1.48 -13.133 -10.797 1 98.88 112 ILE B N 1
ATOM 2384 C CA . ILE B 1 112 ? -0.276 -13.891 -10.477 1 98.88 112 ILE B CA 1
ATOM 2385 C C . ILE B 1 112 ? -0.014 -13.836 -8.977 1 98.88 112 ILE B C 1
ATOM 2387 O O . ILE B 1 112 ? 0.249 -12.766 -8.422 1 98.88 112 ILE B O 1
ATOM 2391 N N . GLY B 1 113 ? -0.161 -14.969 -8.312 1 98.88 113 GLY B N 1
ATOM 2392 C CA . GLY B 1 113 ? 0.236 -15.055 -6.918 1 98.88 113 GLY B CA 1
ATOM 2393 C C . GLY B 1 113 ? 1.716 -15.336 -6.734 1 98.88 113 GLY B C 1
ATOM 2394 O O . GLY B 1 113 ? 2.217 -16.375 -7.184 1 98.88 113 GLY B O 1
ATOM 2395 N N . LEU B 1 114 ? 2.404 -14.406 -6.133 1 98.88 114 LEU B N 1
ATOM 2396 C CA . LEU B 1 114 ? 3.818 -14.578 -5.82 1 98.88 114 LEU B CA 1
ATOM 2397 C C . LEU B 1 114 ? 4.004 -15.055 -4.383 1 98.88 114 LEU B C 1
ATOM 2399 O O . LEU B 1 114 ? 3.84 -14.266 -3.443 1 98.88 114 LEU B O 1
ATOM 2403 N N . ASN B 1 115 ? 4.379 -16.281 -4.223 1 98.81 115 ASN B N 1
ATOM 2404 C CA . ASN B 1 115 ? 4.543 -16.859 -2.893 1 98.81 115 ASN B CA 1
ATOM 2405 C C . ASN B 1 115 ? 5.965 -16.672 -2.373 1 98.81 115 ASN B C 1
ATOM 2407 O O . ASN B 1 115 ? 6.93 -16.906 -3.104 1 98.81 115 ASN B O 1
ATOM 2411 N N . PHE B 1 116 ? 6.02 -16.266 -1.148 1 98 116 PHE B N 1
ATOM 2412 C CA . PHE B 1 116 ? 7.305 -16.234 -0.461 1 98 116 PHE B CA 1
ATOM 2413 C C . PHE B 1 116 ? 7.758 -17.641 -0.101 1 98 116 PHE B C 1
ATOM 2415 O O . PHE B 1 116 ? 7.855 -17.984 1.078 1 98 116 PHE B O 1
ATOM 2422 N N . THR B 1 117 ? 8.227 -18.391 -1.058 1 98.19 117 THR B N 1
ATOM 2423 C CA . THR B 1 117 ? 8.508 -19.812 -0.917 1 98.19 117 THR B CA 1
ATOM 2424 C C . THR B 1 117 ? 9.664 -20.047 0.052 1 98.19 117 THR B C 1
ATOM 2426 O O . THR B 1 117 ? 9.633 -20.969 0.861 1 98.19 117 THR B O 1
ATOM 2429 N N . TYR B 1 118 ? 10.711 -19.203 -0.009 1 96.06 118 TYR B N 1
ATOM 2430 C CA . TYR B 1 118 ? 11.867 -19.375 0.859 1 96.06 118 TYR B CA 1
ATOM 2431 C C . TYR B 1 118 ? 11.5 -19.125 2.316 1 96.06 118 TYR B C 1
ATOM 2433 O O . TYR B 1 118 ? 12.273 -19.453 3.223 1 96.06 118 TYR B O 1
ATOM 2441 N N . ARG B 1 119 ? 10.273 -18.594 2.525 1 93.94 119 ARG B N 1
ATOM 2442 C CA . ARG B 1 119 ? 9.789 -18.375 3.887 1 93.94 119 ARG B CA 1
ATOM 2443 C C . ARG B 1 119 ? 8.664 -19.344 4.227 1 93.94 119 ARG B C 1
ATOM 2445 O O . ARG B 1 119 ? 8.172 -19.359 5.355 1 93.94 119 ARG B O 1
ATOM 2452 N N . ASP B 1 120 ? 8.117 -20.062 3.318 1 94.38 120 ASP B N 1
ATOM 2453 C CA . ASP B 1 120 ? 6.977 -20.953 3.512 1 94.38 120 ASP B CA 1
ATOM 2454 C C . ASP B 1 120 ? 7.438 -22.391 3.787 1 94.38 120 ASP B C 1
ATOM 2456 O O . ASP B 1 120 ? 6.613 -23.281 4.004 1 94.38 120 ASP B O 1
ATOM 2460 N N . GLY B 1 121 ? 8.695 -22.641 3.867 1 87.12 121 GLY B N 1
ATOM 2461 C CA . GLY B 1 121 ? 9.219 -23.938 4.277 1 87.12 121 GLY B CA 1
ATOM 2462 C C . GLY B 1 121 ? 9.508 -24.859 3.109 1 87.12 121 GLY B C 1
ATOM 2463 O O . GLY B 1 121 ? 10.641 -25.328 2.936 1 87.12 121 GLY B O 1
ATOM 2464 N N . SER B 1 122 ? 8.375 -25.25 2.25 1 93 122 SER B N 1
ATOM 2465 C CA . SER B 1 122 ? 8.578 -26.125 1.109 1 93 122 SER B CA 1
ATOM 2466 C C . SER B 1 122 ? 7.543 -25.875 0.019 1 93 122 SER B C 1
ATOM 2468 O O . SER B 1 122 ? 6.469 -25.344 0.289 1 93 122 SER B O 1
ATOM 2470 N N . ILE B 1 123 ? 7.879 -26.312 -1.109 1 97.62 123 ILE B N 1
ATOM 2471 C CA . ILE B 1 123 ? 6.98 -26.234 -2.256 1 97.62 123 ILE B CA 1
ATOM 2472 C C . ILE B 1 123 ? 5.758 -27.109 -2.016 1 97.62 123 ILE B C 1
ATOM 2474 O O . ILE B 1 123 ? 4.645 -26.766 -2.41 1 97.62 123 ILE B O 1
ATOM 2478 N N . GLU B 1 124 ? 5.98 -28.234 -1.336 1 97.38 124 GLU B N 1
ATOM 2479 C CA . GLU B 1 124 ? 4.883 -29.141 -1.02 1 97.38 124 GLU B CA 1
ATOM 2480 C C . GLU B 1 124 ? 3.824 -28.453 -0.166 1 97.38 124 GLU B C 1
ATOM 2482 O O . GLU B 1 124 ? 2.625 -28.641 -0.382 1 97.38 124 GLU B O 1
ATOM 2487 N N . LYS B 1 125 ? 4.266 -27.719 0.741 1 97.38 125 LYS B N 1
ATOM 2488 C CA . LYS B 1 125 ? 3.344 -26.969 1.588 1 97.38 125 LYS B CA 1
ATOM 2489 C C . LYS B 1 125 ? 2.561 -25.953 0.774 1 97.38 125 LYS B C 1
ATOM 2491 O O . LYS B 1 125 ? 1.363 -25.766 0.994 1 97.38 125 LYS B O 1
ATOM 2496 N N . VAL B 1 126 ? 3.229 -25.312 -0.107 1 98.69 126 VAL B N 1
ATOM 2497 C CA . VAL B 1 126 ? 2.566 -24.359 -0.982 1 98.69 126 VAL B CA 1
ATOM 2498 C C . VAL B 1 126 ? 1.514 -25.062 -1.829 1 98.69 126 VAL B C 1
ATOM 2500 O O . VAL B 1 126 ? 0.39 -24.578 -1.972 1 98.69 126 VAL B O 1
ATOM 2503 N N . GLN B 1 127 ? 1.855 -26.234 -2.389 1 98.56 127 GLN B N 1
ATOM 2504 C CA . GLN B 1 127 ? 0.917 -27.016 -3.189 1 98.56 127 GLN B CA 1
ATOM 2505 C C . GLN B 1 127 ? -0.31 -27.406 -2.369 1 98.56 127 GLN B C 1
ATOM 2507 O O . GLN B 1 127 ? -1.441 -27.297 -2.848 1 98.56 127 GLN B O 1
ATOM 2512 N N . GLN B 1 128 ? -0.091 -27.859 -1.159 1 98.31 128 GLN B N 1
ATOM 2513 C CA . GLN B 1 128 ? -1.194 -28.25 -0.283 1 98.31 128 GLN B CA 1
ATOM 2514 C C . GLN B 1 128 ? -2.129 -27.062 -0.035 1 98.31 128 GLN B C 1
ATOM 2516 O O . GLN B 1 128 ? -3.352 -27.219 -0.042 1 98.31 128 GLN B O 1
ATOM 2521 N N . PHE B 1 129 ? -1.548 -25.938 0.234 1 98.75 129 PHE B N 1
ATOM 2522 C CA . PHE B 1 129 ? -2.322 -24.719 0.427 1 98.75 129 PHE B CA 1
ATOM 2523 C C . PHE B 1 129 ? -3.168 -24.422 -0.804 1 98.75 129 PHE B C 1
ATOM 2525 O O . PHE B 1 129 ? -4.375 -24.203 -0.693 1 98.75 129 PHE B O 1
ATOM 2532 N N . VAL B 1 130 ? -2.58 -24.391 -1.942 1 98.81 130 VAL B N 1
ATOM 2533 C CA . VAL B 1 130 ? -3.244 -24.078 -3.205 1 98.81 130 VAL B CA 1
ATOM 2534 C C . VAL B 1 130 ? -4.391 -25.062 -3.436 1 98.81 130 VAL B C 1
ATOM 2536 O O . VAL B 1 130 ? -5.488 -24.672 -3.832 1 98.81 130 VAL B O 1
ATOM 2539 N N . ASP B 1 131 ? -4.141 -26.344 -3.152 1 98.56 131 ASP B N 1
ATOM 2540 C CA . ASP B 1 131 ? -5.16 -27.375 -3.318 1 98.56 131 ASP B CA 1
ATOM 2541 C C . ASP B 1 131 ? -6.332 -27.156 -2.367 1 98.56 131 ASP B C 1
ATOM 2543 O O . ASP B 1 131 ? -7.492 -27.344 -2.746 1 98.56 131 ASP B O 1
ATOM 2547 N N . SER B 1 132 ? -6.031 -26.703 -1.193 1 98.44 132 SER B N 1
ATOM 2548 C CA . SER B 1 132 ? -7.062 -26.547 -0.174 1 98.44 132 SER B CA 1
ATOM 2549 C C . SER B 1 132 ? -8.008 -25.406 -0.519 1 98.44 132 SER B C 1
ATOM 2551 O O . SER B 1 132 ? -9.164 -25.391 -0.09 1 98.44 132 SER B O 1
ATOM 2553 N N . TYR B 1 133 ? -7.566 -24.453 -1.312 1 98.44 133 TYR B N 1
ATOM 2554 C CA . TYR B 1 133 ? -8.383 -23.297 -1.689 1 98.44 133 TYR B CA 1
ATOM 2555 C C . TYR B 1 133 ? -8.852 -23.422 -3.135 1 98.44 133 TYR B C 1
ATOM 2557 O O . TYR B 1 133 ? -9.539 -22.531 -3.641 1 98.44 133 TYR B O 1
ATOM 2565 N N . ASP B 1 134 ? -8.445 -24.484 -3.824 1 98.5 134 ASP B N 1
ATOM 2566 C CA . ASP B 1 134 ? -8.781 -24.719 -5.227 1 98.5 134 ASP B CA 1
ATOM 2567 C C . ASP B 1 134 ? -8.391 -23.531 -6.094 1 98.5 134 ASP B C 1
ATOM 2569 O O . ASP B 1 134 ? -9.18 -23.062 -6.914 1 98.5 134 ASP B O 1
ATOM 2573 N N . LEU B 1 135 ? -7.234 -23.031 -5.797 1 98.81 135 LEU B N 1
ATOM 2574 C CA . LEU B 1 135 ? -6.766 -21.891 -6.574 1 98.81 135 LEU B CA 1
ATOM 2575 C C . LEU B 1 135 ? -6.41 -22.312 -8 1 98.81 135 LEU B C 1
ATOM 2577 O O . LEU B 1 135 ? -5.785 -23.344 -8.203 1 98.81 135 LEU B O 1
ATOM 2581 N N . THR B 1 136 ? -6.812 -21.453 -9 1 98.62 136 THR B N 1
ATOM 2582 C CA . THR B 1 136 ? -6.598 -21.844 -10.391 1 98.62 136 THR B CA 1
ATOM 2583 C C . THR B 1 136 ? -5.73 -20.812 -11.109 1 98.62 136 THR B C 1
ATOM 2585 O O . THR B 1 136 ? -5.309 -21.031 -12.25 1 98.62 136 THR B O 1
ATOM 2588 N N . PHE B 1 137 ? -5.469 -19.656 -10.492 1 98.69 137 PHE B N 1
ATOM 2589 C CA . PHE B 1 137 ? -4.551 -18.703 -11.094 1 98.69 137 PHE B CA 1
ATOM 2590 C C . PHE B 1 137 ? -3.102 -19.125 -10.859 1 98.69 137 PHE B C 1
ATOM 2592 O O . PHE B 1 137 ? -2.814 -19.906 -9.953 1 98.69 137 PHE B O 1
ATOM 2599 N N . PRO B 1 138 ? -2.152 -18.672 -11.711 1 98.75 138 PRO B N 1
ATOM 2600 C CA . PRO B 1 138 ? -0.753 -19.078 -11.586 1 98.75 138 PRO B CA 1
ATOM 2601 C C . PRO B 1 138 ? -0.137 -18.672 -10.25 1 98.75 138 PRO B C 1
ATOM 2603 O O . PRO B 1 138 ? -0.38 -17.547 -9.773 1 98.75 138 PRO B O 1
ATOM 2606 N N . ILE B 1 139 ? 0.597 -19.609 -9.703 1 98.94 139 ILE B N 1
ATOM 2607 C CA . ILE B 1 139 ? 1.384 -19.375 -8.492 1 98.94 139 ILE B CA 1
ATOM 2608 C C . ILE B 1 139 ? 2.873 -19.406 -8.836 1 98.94 139 ILE B C 1
ATOM 2610 O O . ILE B 1 139 ? 3.41 -20.469 -9.18 1 98.94 139 ILE B O 1
ATOM 2614 N N . ALA B 1 140 ? 3.494 -18.266 -8.773 1 98.81 140 ALA B N 1
ATOM 2615 C CA . ALA B 1 140 ? 4.934 -18.156 -8.984 1 98.81 140 ALA B CA 1
ATOM 2616 C C . ALA B 1 140 ? 5.695 -18.266 -7.664 1 98.81 140 ALA B C 1
ATOM 2618 O O . ALA B 1 140 ? 5.246 -17.766 -6.637 1 98.81 140 ALA B O 1
ATOM 2619 N N . LEU B 1 141 ? 6.844 -18.922 -7.746 1 98.75 141 LEU B N 1
ATOM 2620 C CA . LEU B 1 141 ? 7.582 -19.297 -6.543 1 98.75 141 LEU B CA 1
ATOM 2621 C C . LEU B 1 141 ? 8.797 -18.406 -6.355 1 98.75 141 LEU B C 1
ATOM 2623 O O . LEU B 1 141 ? 9.695 -18.391 -7.195 1 98.75 141 LEU B O 1
ATOM 2627 N N . ILE B 1 142 ? 8.789 -17.656 -5.25 1 98.44 142 ILE B N 1
ATOM 2628 C CA . ILE B 1 142 ? 9.992 -16.922 -4.863 1 98.44 142 ILE B CA 1
ATOM 2629 C C . ILE B 1 142 ? 10.867 -17.797 -3.979 1 98.44 142 ILE B C 1
ATOM 2631 O O . ILE B 1 142 ? 10.758 -17.766 -2.75 1 98.44 142 ILE B O 1
ATOM 2635 N N . GLU B 1 143 ? 11.719 -18.453 -4.551 1 97.19 143 GLU B N 1
ATOM 2636 C CA . GLU B 1 143 ? 12.508 -19.453 -3.842 1 97.19 143 GLU B CA 1
ATOM 2637 C C . GLU B 1 143 ? 13.719 -18.828 -3.158 1 97.19 143 GLU B C 1
ATOM 2639 O O . GLU B 1 143 ? 14.312 -19.422 -2.264 1 97.19 143 GLU B O 1
ATOM 2644 N N . GLU B 1 144 ? 14.188 -17.688 -3.643 1 95.44 144 GLU B N 1
ATOM 2645 C CA . GLU B 1 144 ? 15.25 -16.875 -3.039 1 95.44 144 GLU B CA 1
ATOM 2646 C C . GLU B 1 144 ? 14.875 -15.398 -3.029 1 95.44 144 GLU B C 1
ATOM 2648 O O . GLU B 1 144 ? 14.195 -14.914 -3.939 1 95.44 144 GLU B O 1
ATOM 2653 N N . ALA B 1 145 ? 15.43 -14.734 -1.986 1 91.12 145 ALA B N 1
ATOM 2654 C CA . ALA B 1 145 ? 15.133 -13.305 -1.898 1 91.12 145 ALA B CA 1
ATOM 2655 C C . ALA B 1 145 ? 15.617 -12.562 -3.141 1 91.12 145 ALA B C 1
ATOM 2657 O O . ALA B 1 145 ? 16.703 -12.859 -3.66 1 91.12 145 ALA B O 1
ATOM 2658 N N . GLY B 1 146 ? 14.922 -11.656 -3.697 1 95.62 146 GLY B N 1
ATOM 2659 C CA . GLY B 1 146 ? 15.273 -10.859 -4.867 1 95.62 146 GLY B CA 1
ATOM 2660 C C . GLY B 1 146 ? 14.102 -10.062 -5.41 1 95.62 146 GLY B C 1
ATOM 2661 O O . GLY B 1 146 ? 14.055 -8.836 -5.254 1 95.62 146 GLY B O 1
ATOM 2662 N N . VAL B 1 147 ? 13.102 -10.781 -5.871 1 97.12 147 VAL B N 1
ATOM 2663 C CA . VAL B 1 147 ? 11.938 -10.133 -6.469 1 97.12 147 VAL B CA 1
ATOM 2664 C C . VAL B 1 147 ? 11.188 -9.328 -5.41 1 97.12 147 VAL B C 1
ATOM 2666 O O . VAL B 1 147 ? 10.805 -8.18 -5.645 1 97.12 147 VAL B O 1
ATOM 2669 N N . ASP B 1 148 ? 10.953 -9.906 -4.234 1 94.94 148 ASP B N 1
ATOM 2670 C CA . ASP B 1 148 ? 10.242 -9.234 -3.145 1 94.94 148 ASP B CA 1
ATOM 2671 C C . ASP B 1 148 ? 10.992 -7.984 -2.691 1 94.94 148 ASP B C 1
ATOM 2673 O O . ASP B 1 148 ? 10.375 -6.984 -2.318 1 94.94 148 ASP B O 1
ATOM 2677 N N . GLN B 1 149 ? 12.352 -8.047 -2.697 1 94.06 149 GLN B N 1
ATOM 2678 C CA . GLN B 1 149 ? 13.164 -6.887 -2.35 1 94.06 149 GLN B CA 1
ATOM 2679 C C . GLN B 1 149 ? 13.031 -5.789 -3.4 1 94.06 149 GLN B C 1
ATOM 2681 O O . GLN B 1 149 ? 12.898 -4.609 -3.061 1 94.06 149 GLN B O 1
ATOM 2686 N N . ARG B 1 150 ? 13.023 -6.16 -4.652 1 96.31 150 ARG B N 1
ATOM 2687 C CA . ARG B 1 150 ? 12.891 -5.195 -5.738 1 96.31 150 ARG B CA 1
ATOM 2688 C C . ARG B 1 150 ? 11.531 -4.504 -5.684 1 96.31 150 ARG B C 1
ATOM 2690 O O . ARG B 1 150 ? 11.414 -3.324 -6.02 1 96.31 150 ARG B O 1
ATOM 2697 N N . TYR B 1 151 ? 10.57 -5.215 -5.262 1 97.25 151 TYR B N 1
ATOM 2698 C CA . TYR B 1 151 ? 9.227 -4.656 -5.148 1 97.25 151 TYR B CA 1
ATOM 2699 C C . TYR B 1 151 ? 9.016 -4.012 -3.785 1 97.25 151 TYR B C 1
ATOM 2701 O O . TYR B 1 151 ? 7.941 -3.475 -3.504 1 97.25 151 TYR B O 1
ATOM 2709 N N . GLN B 1 152 ? 9.984 -4.109 -2.922 1 93.56 152 GLN B N 1
ATOM 2710 C CA . GLN B 1 152 ? 9.969 -3.479 -1.604 1 93.56 152 GLN B CA 1
ATOM 2711 C C . GLN B 1 152 ? 8.742 -3.906 -0.808 1 93.56 152 GLN B C 1
ATOM 2713 O O . GLN B 1 152 ? 8.055 -3.066 -0.221 1 93.56 152 GLN B O 1
ATOM 2718 N N . VAL B 1 153 ? 8.484 -5.195 -0.812 1 94.88 153 VAL B N 1
ATOM 2719 C CA . VAL B 1 153 ? 7.359 -5.746 -0.062 1 94.88 153 VAL B CA 1
ATOM 2720 C C . VAL B 1 153 ? 7.789 -6.051 1.37 1 94.88 153 VAL B C 1
ATOM 2722 O O . VAL B 1 153 ? 8.586 -6.965 1.605 1 94.88 153 VAL B O 1
ATOM 2725 N N . LEU B 1 154 ? 7.16 -5.316 2.328 1 87.94 154 LEU B N 1
ATOM 2726 C CA . LEU B 1 154 ? 7.5 -5.496 3.734 1 87.94 154 LEU B CA 1
ATOM 2727 C C . LEU B 1 154 ? 6.363 -6.18 4.488 1 87.94 154 LEU B C 1
ATOM 2729 O O . LEU B 1 154 ? 6.59 -6.836 5.504 1 87.94 154 LEU B O 1
ATOM 2733 N N . THR B 1 155 ? 5.168 -5.898 4.051 1 90.25 155 THR B N 1
ATOM 2734 C CA . THR B 1 155 ? 3.961 -6.465 4.637 1 90.25 155 THR B CA 1
ATOM 2735 C C . THR B 1 155 ? 3.152 -7.223 3.59 1 90.25 155 THR B C 1
ATOM 2737 O O . THR B 1 155 ? 3.104 -6.82 2.426 1 90.25 155 THR B O 1
ATOM 2740 N N . ILE B 1 156 ? 2.557 -8.352 4.039 1 95.19 156 ILE B N 1
ATOM 2741 C CA . ILE B 1 156 ? 1.705 -9.117 3.133 1 95.19 156 ILE B CA 1
ATOM 2742 C C . ILE B 1 156 ? 0.323 -9.297 3.754 1 95.19 156 ILE B C 1
A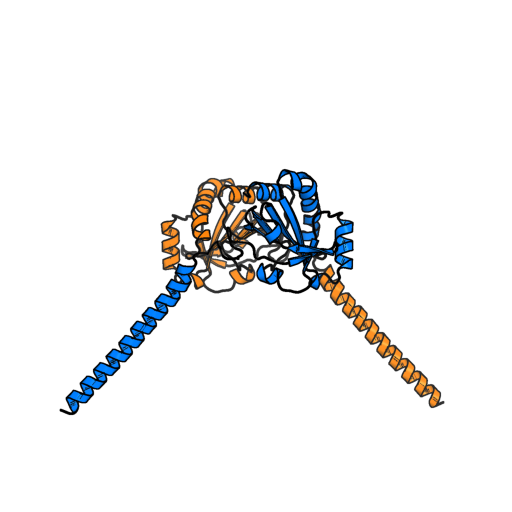TOM 2744 O O . ILE B 1 156 ? 0.185 -9.328 4.98 1 95.19 156 ILE B O 1
ATOM 2748 N N . PRO B 1 157 ? -0.712 -9.477 2.854 1 97.94 157 PRO B N 1
ATOM 2749 C CA . PRO B 1 157 ? -0.643 -9.438 1.392 1 97.94 157 PRO B CA 1
ATOM 2750 C C . PRO B 1 157 ? -0.35 -8.039 0.851 1 97.94 157 PRO B C 1
ATOM 2752 O O . PRO B 1 157 ? -0.674 -7.043 1.501 1 97.94 157 PRO B O 1
ATOM 2755 N N . SER B 1 158 ? 0.35 -7.926 -0.125 1 97.75 158 SER B N 1
ATOM 2756 C CA . SER B 1 158 ? 0.629 -6.727 -0.908 1 97.75 158 SER B CA 1
ATOM 2757 C C . SER B 1 158 ? 0.334 -6.949 -2.387 1 97.75 158 SER B C 1
ATOM 2759 O O . SER B 1 158 ? 0.752 -7.957 -2.963 1 97.75 158 SER B O 1
ATOM 2761 N N . THR B 1 159 ? -0.438 -6.035 -2.961 1 98.69 159 THR B N 1
ATOM 2762 C CA . THR B 1 159 ? -0.898 -6.246 -4.328 1 98.69 159 THR B CA 1
ATOM 2763 C C . THR B 1 159 ? -0.544 -5.051 -5.207 1 98.69 159 THR B C 1
ATOM 2765 O O . THR B 1 159 ? -0.817 -3.904 -4.848 1 98.69 159 THR B O 1
ATOM 2768 N N . PHE B 1 160 ? 0.077 -5.328 -6.293 1 98.56 160 PHE B N 1
ATOM 2769 C CA . PHE B 1 160 ? 0.301 -4.336 -7.34 1 98.56 160 PHE B CA 1
ATOM 2770 C C . PHE B 1 160 ? -0.68 -4.535 -8.492 1 98.56 160 PHE B C 1
ATOM 2772 O O . PHE B 1 160 ? -0.793 -5.633 -9.031 1 98.56 160 PHE B O 1
ATOM 2779 N N . MET B 1 161 ? -1.398 -3.475 -8.805 1 98.38 161 MET B N 1
ATOM 2780 C CA . MET B 1 161 ? -2.225 -3.447 -10.008 1 98.38 161 MET B CA 1
ATOM 2781 C C . MET B 1 161 ? -1.438 -2.904 -11.195 1 98.38 161 MET B C 1
ATOM 2783 O O . MET B 1 161 ? -0.981 -1.76 -11.172 1 98.38 161 MET B O 1
ATOM 2787 N N . ILE B 1 162 ? -1.327 -3.732 -12.195 1 98.44 162 ILE B N 1
ATOM 2788 C CA . ILE B 1 162 ? -0.521 -3.389 -13.359 1 98.44 162 ILE B CA 1
ATOM 2789 C C . ILE B 1 162 ? -1.413 -3.287 -14.594 1 98.44 162 ILE B C 1
ATOM 2791 O O . ILE B 1 162 ? -2.201 -4.195 -14.875 1 98.44 162 ILE B O 1
ATOM 2795 N N . ASP B 1 163 ? -1.288 -2.238 -15.312 1 98.12 163 ASP B N 1
ATOM 2796 C CA . ASP B 1 163 ? -2.158 -2.039 -16.469 1 98.12 163 ASP B CA 1
ATOM 2797 C C . ASP B 1 163 ? -1.635 -2.795 -17.688 1 98.12 163 ASP B C 1
ATOM 2799 O O . ASP B 1 163 ? -0.632 -3.506 -17.609 1 98.12 163 ASP B O 1
ATOM 2803 N N . SER B 1 164 ? -2.32 -2.701 -18.828 1 98.25 164 SER B N 1
ATOM 2804 C CA . SER B 1 164 ? -2.029 -3.506 -20.016 1 98.25 164 SER B CA 1
ATOM 2805 C C . SER B 1 164 ? -0.706 -3.092 -20.656 1 98.25 164 SER B C 1
ATOM 2807 O O . SER B 1 164 ? -0.171 -3.807 -21.5 1 98.25 164 SER B O 1
ATOM 2809 N N . ASN B 1 165 ? -0.174 -1.933 -20.266 1 97.56 165 ASN B N 1
ATOM 2810 C CA . ASN B 1 165 ? 1.121 -1.481 -20.766 1 97.56 165 ASN B CA 1
ATOM 2811 C C . ASN B 1 165 ? 2.258 -1.904 -19.844 1 97.56 165 ASN B C 1
ATOM 2813 O O . ASN B 1 165 ? 3.416 -1.557 -20.078 1 97.56 165 ASN B O 1
ATOM 2817 N N . GLY B 1 166 ? 1.93 -2.598 -18.75 1 98.12 166 GLY B N 1
ATOM 2818 C CA . GLY B 1 166 ? 2.934 -3.096 -17.828 1 98.12 166 GLY B CA 1
ATOM 2819 C C . GLY B 1 166 ? 3.316 -2.086 -16.766 1 98.12 166 GLY B C 1
ATOM 2820 O O . GLY B 1 166 ? 4.395 -2.174 -16.172 1 98.12 166 GLY B O 1
ATOM 2821 N N . ARG B 1 167 ? 2.477 -1.105 -16.547 1 97.12 167 ARG B N 1
ATOM 2822 C CA . ARG B 1 167 ? 2.789 -0.024 -15.617 1 97.12 167 ARG B CA 1
ATOM 2823 C C . ARG B 1 167 ? 1.98 -0.155 -14.336 1 97.12 167 ARG B C 1
ATOM 2825 O O . ARG B 1 167 ? 0.789 -0.466 -14.375 1 97.12 167 ARG B O 1
ATOM 2832 N N . ILE B 1 168 ? 2.66 0.14 -13.234 1 97.12 168 ILE B N 1
ATOM 2833 C CA . ILE B 1 168 ? 1.991 0.077 -11.945 1 97.12 168 ILE B CA 1
ATOM 2834 C C . ILE B 1 168 ? 1.028 1.253 -11.805 1 97.12 168 ILE B C 1
ATOM 2836 O O . ILE B 1 168 ? 1.395 2.398 -12.07 1 97.12 168 ILE B O 1
ATOM 2840 N N . GLN B 1 169 ? -0.181 0.902 -11.367 1 95.25 169 GLN B N 1
ATOM 2841 C CA . GLN B 1 169 ? -1.175 1.95 -11.164 1 95.25 169 GLN B CA 1
ATOM 2842 C C . GLN B 1 169 ? -1.576 2.047 -9.695 1 95.25 169 GLN B C 1
ATOM 2844 O O . GLN B 1 169 ? -1.92 3.127 -9.203 1 95.25 169 GLN B O 1
ATOM 2849 N N . HIS B 1 170 ? -1.565 0.939 -9.023 1 94.62 170 HIS B N 1
ATOM 2850 C CA . HIS B 1 170 ? -1.922 0.888 -7.613 1 94.62 170 HIS B CA 1
ATOM 2851 C C . HIS B 1 170 ? -1.053 -0.115 -6.859 1 94.62 170 HIS B C 1
ATOM 2853 O O . HIS B 1 170 ? -0.637 -1.129 -7.426 1 94.62 170 HIS B O 1
ATOM 2859 N N . HIS B 1 171 ? -0.772 0.226 -5.691 1 97.31 171 HIS B N 1
ATOM 2860 C CA . HIS B 1 171 ? -0.175 -0.672 -4.711 1 97.31 171 HIS B CA 1
ATOM 2861 C C . HIS B 1 171 ? -0.963 -0.666 -3.406 1 97.31 171 HIS B C 1
ATOM 2863 O O . HIS B 1 171 ? -1.091 0.375 -2.758 1 97.31 171 HIS B O 1
ATOM 2869 N N . ILE B 1 172 ? -1.53 -1.775 -3.084 1 96.62 172 ILE B N 1
ATOM 2870 C CA . ILE B 1 172 ? -2.385 -1.92 -1.91 1 96.62 172 ILE B CA 1
ATOM 2871 C C . ILE B 1 172 ? -1.739 -2.887 -0.92 1 96.62 172 ILE B C 1
ATOM 2873 O O . ILE B 1 172 ? -1.318 -3.982 -1.298 1 96.62 172 ILE B O 1
ATOM 2877 N N . VAL B 1 173 ? -1.65 -2.418 0.266 1 95.44 173 VAL B N 1
ATOM 2878 C CA . VAL B 1 173 ? -1.163 -3.273 1.342 1 95.44 173 VAL B CA 1
ATOM 2879 C C . VAL B 1 173 ? -2.334 -3.736 2.205 1 95.44 173 VAL B C 1
ATOM 2881 O O . VAL B 1 173 ? -3.137 -2.918 2.662 1 95.44 173 VAL B O 1
ATOM 2884 N N . GLY B 1 174 ? -2.414 -5.062 2.465 1 94.31 174 GLY B N 1
ATOM 2885 C CA . GLY B 1 174 ? -3.551 -5.66 3.146 1 94.31 174 GLY B CA 1
ATOM 2886 C C . GLY B 1 174 ? -4.461 -6.438 2.217 1 94.31 174 GLY B C 1
ATOM 2887 O O . GLY B 1 174 ? -4.336 -6.352 0.995 1 94.31 174 GLY B O 1
ATOM 2888 N N . PRO B 1 175 ? -5.402 -7.16 2.773 1 96.5 175 PRO B N 1
ATOM 2889 C CA . PRO B 1 175 ? -6.262 -8.031 1.962 1 96.5 175 PRO B CA 1
ATOM 2890 C C . PRO B 1 175 ? -7.332 -7.254 1.198 1 96.5 175 PRO B C 1
ATOM 2892 O O . PRO B 1 175 ? -7.797 -6.211 1.668 1 96.5 175 PRO B O 1
ATOM 2895 N N . LEU B 1 176 ? -7.738 -7.781 0.049 1 96.31 176 LEU B N 1
ATOM 2896 C CA . LEU B 1 176 ? -8.805 -7.23 -0.777 1 96.31 176 LEU B CA 1
ATOM 2897 C C . LEU B 1 176 ? -9.961 -8.219 -0.906 1 96.31 176 LEU B C 1
ATOM 2899 O O . LEU B 1 176 ? -9.734 -9.43 -1.023 1 96.31 176 LEU B O 1
ATOM 2903 N N . ASP B 1 177 ? -11.102 -7.695 -0.844 1 94.81 177 ASP B N 1
ATOM 2904 C CA . ASP B 1 177 ? -12.234 -8.539 -1.214 1 94.81 177 ASP B CA 1
ATOM 2905 C C . ASP B 1 177 ? -12.562 -8.406 -2.699 1 94.81 177 ASP B C 1
ATOM 2907 O O . ASP B 1 177 ? -11.906 -7.637 -3.414 1 94.81 177 ASP B O 1
ATOM 2911 N N . GLN B 1 178 ? -13.523 -9.188 -3.084 1 96.44 178 GLN B N 1
ATOM 2912 C CA . GLN B 1 178 ? -13.82 -9.25 -4.512 1 96.44 178 GLN B CA 1
ATOM 2913 C C . GLN B 1 178 ? -14.273 -7.895 -5.039 1 96.44 178 GLN B C 1
ATOM 2915 O O . GLN B 1 178 ? -13.906 -7.5 -6.148 1 96.44 178 GLN B O 1
ATOM 2920 N N . LYS B 1 179 ? -15.094 -7.211 -4.324 1 92.81 179 LYS B N 1
ATOM 2921 C CA . LYS B 1 179 ? -15.594 -5.906 -4.75 1 92.81 179 LYS B CA 1
ATOM 2922 C C . LYS B 1 179 ? -14.453 -4.918 -4.965 1 92.81 179 LYS B C 1
ATOM 2924 O O . LYS B 1 179 ? -14.406 -4.23 -5.988 1 92.81 179 LYS B O 1
ATOM 2929 N N . ALA B 1 180 ? -13.594 -4.836 -3.994 1 92.19 180 ALA B N 1
ATOM 2930 C CA . ALA B 1 180 ? -12.438 -3.945 -4.109 1 92.19 180 ALA B CA 1
ATOM 2931 C C . ALA B 1 180 ? -11.57 -4.328 -5.305 1 92.19 180 ALA B C 1
ATOM 2933 O O . ALA B 1 180 ? -11.117 -3.459 -6.059 1 92.19 180 ALA B O 1
ATOM 2934 N N . LEU B 1 181 ? -11.32 -5.613 -5.488 1 96.25 181 LEU B N 1
ATOM 2935 C CA . LEU B 1 181 ? -10.555 -6.098 -6.629 1 96.25 181 LEU B CA 1
ATOM 2936 C C . LEU B 1 181 ? -11.164 -5.613 -7.941 1 96.25 181 LEU B C 1
ATOM 2938 O O . LEU B 1 181 ? -10.453 -5.098 -8.805 1 96.25 181 LEU B O 1
ATOM 2942 N N . ARG B 1 182 ? -12.398 -5.742 -8.055 1 93.44 182 ARG B N 1
ATOM 2943 C CA . ARG B 1 182 ? -13.07 -5.367 -9.297 1 93.44 182 ARG B CA 1
ATOM 2944 C C . ARG B 1 182 ? -12.961 -3.867 -9.539 1 93.44 182 ARG B C 1
ATOM 2946 O O . ARG B 1 182 ? -12.75 -3.432 -10.68 1 93.44 182 ARG B O 1
ATOM 2953 N N . GLU B 1 183 ? -13.148 -3.131 -8.555 1 90.69 183 GLU B N 1
ATOM 2954 C CA . GLU B 1 183 ? -13.062 -1.68 -8.688 1 90.69 183 GLU B CA 1
ATOM 2955 C C . GLU B 1 183 ? -11.664 -1.253 -9.141 1 90.69 183 GLU B C 1
ATOM 2957 O O . GLU B 1 183 ? -11.531 -0.405 -10.023 1 90.69 183 GLU B O 1
ATOM 2962 N N . TYR B 1 184 ? -10.633 -1.858 -8.539 1 93.62 184 TYR B N 1
ATOM 2963 C CA . TYR B 1 184 ? -9.266 -1.527 -8.93 1 93.62 184 TYR B CA 1
ATOM 2964 C C . TYR B 1 184 ? -8.992 -1.951 -10.367 1 93.62 184 TYR B C 1
ATOM 2966 O O . TYR B 1 184 ? -8.43 -1.18 -11.148 1 93.62 184 TYR B O 1
ATOM 2974 N N . VAL B 1 185 ? -9.414 -3.113 -10.695 1 96.5 185 VAL B N 1
ATOM 2975 C CA . VAL B 1 185 ? -9.141 -3.641 -12.023 1 96.5 185 VAL B CA 1
ATOM 2976 C C . VAL B 1 185 ? -9.898 -2.824 -13.07 1 96.5 185 VAL B C 1
ATOM 2978 O O . VAL B 1 185 ? -9.367 -2.541 -14.148 1 96.5 185 VAL B O 1
ATOM 2981 N N . ALA B 1 186 ? -11.102 -2.434 -12.789 1 92.81 186 ALA B N 1
ATOM 2982 C CA . ALA B 1 186 ? -11.914 -1.65 -13.711 1 92.81 186 ALA B CA 1
ATOM 2983 C C . ALA B 1 186 ? -11.273 -0.295 -13.992 1 92.81 186 ALA B C 1
ATOM 2985 O O . ALA B 1 186 ? -11.516 0.304 -15.047 1 92.81 186 ALA B O 1
ATOM 2986 N N . SER B 1 187 ? -10.492 0.17 -13.078 1 90.56 187 SER B N 1
ATOM 2987 C CA . SER B 1 187 ? -9.883 1.486 -13.227 1 90.56 187 SER B CA 1
ATOM 2988 C C . SER B 1 187 ? -8.625 1.418 -14.086 1 90.56 187 SER B C 1
ATOM 2990 O O . SER B 1 187 ? -8.055 2.451 -14.445 1 90.56 187 SER B O 1
ATOM 2992 N N . LEU B 1 188 ? -8.164 0.244 -14.367 1 93.88 188 LEU B N 1
ATOM 2993 C CA . LEU B 1 188 ? -6.949 0.064 -15.148 1 93.88 188 LEU B CA 1
ATOM 2994 C C . LEU B 1 188 ? -7.238 0.229 -16.641 1 93.88 188 LEU B C 1
ATOM 2996 O O . LEU B 1 188 ? -8.312 -0.151 -17.109 1 93.88 188 LEU B O 1
ATOM 3000 N N . GLU B 1 189 ? -6.293 0.837 -17.328 1 87.12 189 GLU B N 1
ATOM 3001 C CA . GLU B 1 189 ? -6.387 0.934 -18.781 1 87.12 189 GLU B CA 1
ATOM 3002 C C . GLU B 1 189 ? -5.938 -0.362 -19.453 1 87.12 189 GLU B C 1
ATOM 3004 O O . GLU B 1 189 ? -5.047 -1.049 -18.953 1 87.12 189 GLU B O 1
#

Foldseek 3Di:
DVVVVVVVVVVVVVVVVVVVVVVVVVVVVCVVCVVVVVVPVVLDADDQDASRFDDWDWFAWLVGDIDILQVQQQAKEKEWEDEPPDVLRLVQQLQVQVLCVPCCVVLRYAYEYEYAQCPRPHSVSVVVSCVVSVHDGIYTYDNDPDSCVRNVPDAPGWIFIAANRRGTHDIDHTHDGNVRVVVSSVPGD/DVVVVVVVVVVVVVVVVVVVVVVVVVVVVCVVCVVVVVVVVVLDADDQDASRFDDWDWFAWLVGDIDILQVQQQAKEKEWEDEPPDVLRLVQQLQVQVLCVPCCVVLRYAYEYEYAQCPRPHSVSVVVSCVVSVHDGIYTYDNDPDSCVRNVPDAPGWIFIAANRRGTHDIDHTHDGNVRVVVSSVPGD